Protein AF-A0A9X3MWK1-F1 (afdb_monomer)

Sequence (337 aa):
MIDELLAPLAPQEPGDAEIRALLARADRRTKRRRIKIAGATAFAAVAVTATLAALPSDPKAPRTAHSILTTSAALAADQPSPGAWTGYRYVREVELRDGDGYTVERSEESWVSSDWMGRRVSPEAKVVSGTIPPEHKAPPLPAAIRKEIDRNPAQLSPEALAALRNAASVAKPDPKTVLAGRTLEAPGGMPNLYGDGALYKVPLDQLPTDPEQLGTLLLQAHKDGRWTPGGSWDPLSSGVKYDVLRDLLVLLTDANATSQQRAAMITVLTEYEGSTPLESVKDHRGREGRGVDIPTGRATVRVIFSPDTSELLEWSEPGEVHTYLQFGHVASIGERP

Organism: NCBI:txid490573

Solvent-accessible surface area (backbone atoms only — not comparable to full-atom values): 19270 Å² total; per-residue (Å²): 135,63,76,78,79,63,63,78,81,70,85,72,79,77,51,75,67,56,49,54,53,50,53,65,52,50,64,63,50,54,68,66,48,60,74,61,55,76,72,63,69,74,66,65,67,64,62,56,62,56,56,70,69,65,55,92,67,62,90,79,60,81,85,42,40,60,60,52,50,54,48,46,26,51,51,34,41,69,40,82,49,75,69,90,76,79,45,22,35,33,37,32,37,35,37,40,37,55,55,87,63,22,29,37,39,31,40,38,37,38,26,22,23,80,84,29,46,45,42,45,38,42,50,47,39,39,79,77,41,74,52,75,61,82,62,85,64,72,74,72,68,56,67,68,60,48,53,48,49,71,71,42,65,87,75,51,53,74,65,58,52,47,55,53,50,53,66,61,67,66,74,76,70,58,93,83,53,58,48,80,49,73,54,80,50,52,68,85,75,48,82,55,77,37,34,66,22,55,42,66,79,51,64,71,94,67,56,48,54,48,34,69,59,31,52,50,48,53,54,48,30,52,72,68,52,54,30,39,90,82,62,80,92,47,89,82,42,54,59,51,56,40,52,53,50,53,50,50,53,50,46,64,66,48,48,83,62,47,26,40,35,48,15,14,53,52,45,40,57,64,66,35,76,78,34,44,58,36,71,74,43,62,48,100,84,65,49,72,22,36,30,32,39,33,55,29,81,84,48,55,36,37,40,29,22,31,81,87,73,60,43,63,39,28,40,33,40,93,53,37,38,41,38,45,78,45,74,40,68,29,76,48,86,91,58,77,114

Nearest PDB structures (foldseek):
  8enh-assembly3_K  TM=3.256E-01  e=1.467E+00  Homo sapiens
  7ndu-assembly1_AAA  TM=3.299E-01  e=4.739E+00  Homo sapiens
  8qfy-assembly1_AAA  TM=2.143E-01  e=2.500E+00  Homo sapiens
  7xqu-assembly2_D  TM=2.900E-01  e=5.561E+00  Felis catus
  5vgd-assembly1_A  TM=1.582E-01  e=1.632E+00  Homo sapie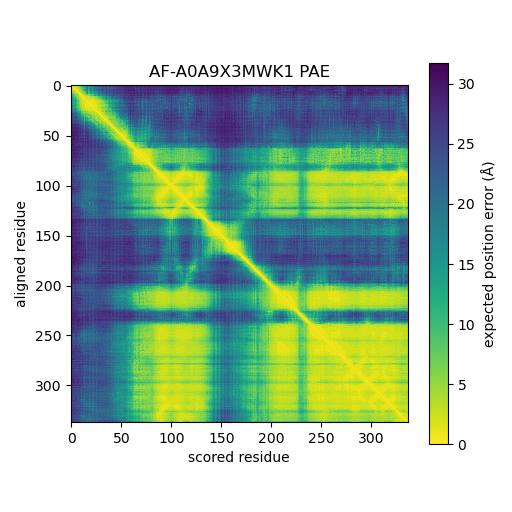ns

Mean predicted aligned error: 14.26 Å

Structure (mmCIF, N/CA/C/O backbone):
data_AF-A0A9X3MWK1-F1
#
_entry.id   AF-A0A9X3MWK1-F1
#
loop_
_atom_site.group_PDB
_atom_site.id
_atom_site.type_symbol
_atom_site.label_atom_id
_atom_site.label_alt_id
_atom_site.label_comp_id
_atom_site.label_asym_id
_atom_site.label_entity_id
_atom_site.label_seq_id
_atom_site.pdbx_PDB_ins_code
_atom_site.Cartn_x
_atom_site.Cartn_y
_atom_site.Cartn_z
_atom_site.occupancy
_atom_site.B_iso_or_equiv
_atom_site.auth_seq_id
_atom_site.auth_comp_id
_atom_site.auth_asym_id
_atom_site.auth_atom_id
_atom_site.pdbx_PDB_model_num
ATOM 1 N N . MET A 1 1 ? 17.149 -43.436 -25.085 1.00 47.47 1 MET A N 1
ATOM 2 C CA . MET A 1 1 ? 16.292 -42.671 -26.024 1.00 47.47 1 MET A CA 1
ATOM 3 C C . MET A 1 1 ? 15.009 -42.129 -25.368 1.00 47.47 1 MET A C 1
ATOM 5 O O . MET A 1 1 ? 14.138 -41.656 -26.080 1.00 47.47 1 MET A O 1
ATOM 9 N N . ILE A 1 2 ? 14.891 -42.178 -24.029 1.00 40.44 2 ILE A N 1
ATOM 10 C CA . ILE A 1 2 ? 13.835 -41.504 -23.242 1.00 40.44 2 ILE A CA 1
ATOM 11 C C . ILE A 1 2 ? 14.417 -40.279 -22.508 1.00 40.44 2 ILE A C 1
ATOM 13 O O . ILE A 1 2 ? 13.719 -39.287 -22.334 1.00 40.44 2 ILE A O 1
ATOM 17 N N . ASP A 1 3 ? 15.720 -40.285 -22.205 1.00 37.19 3 ASP A N 1
ATOM 18 C CA . ASP A 1 3 ? 16.413 -39.179 -21.521 1.00 37.19 3 ASP A CA 1
ATOM 19 C C . ASP A 1 3 ? 16.547 -37.887 -22.353 1.00 37.19 3 ASP A C 1
ATOM 21 O O . ASP A 1 3 ? 16.834 -36.830 -21.806 1.00 37.19 3 ASP A O 1
ATOM 25 N N . GLU A 1 4 ? 16.284 -37.937 -23.663 1.00 45.72 4 GLU A N 1
ATOM 26 C CA . GLU A 1 4 ? 16.299 -36.764 -24.557 1.00 45.72 4 GLU A CA 1
ATOM 27 C C . GLU A 1 4 ? 14.933 -36.046 -24.620 1.00 45.72 4 GLU A C 1
ATOM 29 O O . GLU A 1 4 ? 14.846 -34.902 -25.054 1.00 45.72 4 GLU A O 1
ATOM 34 N N . LEU A 1 5 ? 13.862 -36.689 -24.130 1.00 39.91 5 LEU A N 1
ATOM 35 C CA . LEU A 1 5 ? 12.504 -36.123 -24.049 1.00 39.91 5 LEU A CA 1
ATOM 36 C C . LEU A 1 5 ? 12.203 -35.469 -22.689 1.00 39.91 5 LEU A C 1
ATOM 38 O O . LEU A 1 5 ? 11.113 -34.936 -22.494 1.00 39.91 5 LEU A O 1
ATOM 42 N N . LEU A 1 6 ? 13.163 -35.506 -21.761 1.00 39.66 6 LEU A N 1
ATOM 43 C CA . LEU A 1 6 ? 13.077 -34.916 -20.421 1.00 39.66 6 LEU A CA 1
ATOM 44 C C . LEU A 1 6 ? 14.104 -33.793 -20.215 1.00 39.66 6 LEU A C 1
ATOM 46 O O . LEU A 1 6 ? 14.446 -33.464 -19.079 1.00 39.66 6 LEU A O 1
ATOM 50 N N . ALA A 1 7 ? 14.596 -33.187 -21.301 1.00 42.47 7 ALA A N 1
ATOM 51 C CA . ALA A 1 7 ? 15.320 -31.929 -21.185 1.00 42.47 7 ALA A CA 1
ATOM 52 C C . ALA A 1 7 ? 14.386 -30.899 -20.518 1.00 42.47 7 ALA A C 1
ATOM 54 O O . ALA A 1 7 ? 13.242 -30.751 -20.963 1.00 42.47 7 ALA A O 1
ATOM 55 N N . PRO A 1 8 ? 14.818 -30.216 -19.442 1.00 41.56 8 PRO A N 1
ATOM 56 C CA . PRO A 1 8 ? 13.968 -29.258 -18.759 1.00 41.56 8 PRO A CA 1
ATOM 57 C C . PRO A 1 8 ? 13.547 -28.185 -19.761 1.00 41.56 8 PRO A C 1
ATOM 59 O O . PRO A 1 8 ? 14.394 -27.539 -20.381 1.00 41.56 8 PRO A O 1
ATOM 62 N N . LEU A 1 9 ? 12.232 -28.016 -19.928 1.00 42.34 9 LEU A N 1
ATOM 63 C CA . LEU A 1 9 ? 11.649 -26.849 -20.576 1.00 42.34 9 LEU A CA 1
ATOM 64 C C . LEU A 1 9 ? 12.074 -25.639 -19.744 1.00 42.34 9 LEU A C 1
ATOM 66 O O . LEU A 1 9 ? 11.406 -25.274 -18.779 1.00 42.34 9 LEU A O 1
ATOM 70 N N . ALA A 1 10 ? 13.227 -25.059 -20.069 1.00 41.69 10 ALA A N 1
ATOM 71 C CA . ALA A 1 10 ? 13.592 -23.761 -19.545 1.00 41.69 10 ALA A CA 1
ATOM 72 C C . ALA A 1 10 ? 12.464 -22.806 -19.964 1.00 41.69 10 ALA A C 1
ATOM 74 O O . ALA A 1 10 ? 12.145 -22.764 -21.159 1.00 41.69 10 ALA A O 1
ATOM 75 N N . PRO A 1 11 ? 11.805 -22.110 -19.023 1.00 43.38 11 PRO A N 1
ATOM 76 C CA . PRO A 1 11 ? 10.765 -21.159 -19.371 1.00 43.38 11 PRO A CA 1
ATOM 77 C C . PRO A 1 11 ? 11.382 -20.115 -20.302 1.00 43.38 11 PRO A C 1
ATOM 79 O O . PRO A 1 11 ? 12.234 -19.326 -19.900 1.00 43.38 11 PRO A O 1
ATOM 82 N N . GLN A 1 12 ? 11.005 -20.168 -21.578 1.00 55.28 12 GLN A N 1
ATOM 83 C CA . GLN A 1 12 ? 11.383 -19.151 -22.544 1.00 55.28 12 GLN A CA 1
ATOM 84 C C . GLN A 1 12 ? 10.529 -17.925 -22.247 1.00 55.28 12 GLN A C 1
ATOM 86 O O . GLN A 1 12 ? 9.300 -17.991 -22.319 1.00 55.28 12 GLN A O 1
ATOM 91 N N . GLU A 1 13 ? 11.175 -16.819 -21.883 1.00 43.22 13 GLU A N 1
ATOM 92 C CA . GLU A 1 13 ? 10.475 -15.549 -21.749 1.00 43.22 13 GLU A CA 1
ATOM 93 C C . GLU A 1 13 ? 9.856 -15.172 -23.105 1.00 43.22 13 GLU A C 1
ATOM 95 O O . GLU A 1 13 ? 10.557 -15.172 -24.124 1.00 43.22 13 GLU A O 1
ATOM 100 N N . PRO A 1 14 ? 8.543 -14.884 -23.155 1.00 68.56 14 PRO A N 1
ATOM 101 C CA . PRO A 1 14 ? 7.875 -14.539 -24.399 1.00 68.56 14 PRO A CA 1
ATOM 102 C C . PRO A 1 14 ? 8.452 -13.239 -24.960 1.00 68.56 14 PRO A C 1
ATOM 104 O O . PRO A 1 14 ? 8.580 -12.239 -24.252 1.00 68.56 14 PRO A O 1
ATOM 107 N N . GLY A 1 15 ? 8.767 -13.234 -26.253 1.00 73.38 15 GLY A N 1
ATOM 108 C CA . GLY A 1 15 ? 9.334 -12.058 -26.911 1.00 73.38 15 GLY A CA 1
ATOM 109 C C . GLY A 1 15 ? 8.328 -10.906 -27.041 1.00 73.38 15 GLY A C 1
ATOM 110 O O . GLY A 1 15 ? 7.111 -11.105 -27.079 1.00 73.38 15 GLY A O 1
ATOM 111 N N . ASP A 1 16 ? 8.822 -9.678 -27.218 1.00 52.72 16 ASP A N 1
ATOM 112 C CA . ASP A 1 16 ? 8.006 -8.453 -27.330 1.00 52.72 16 ASP A CA 1
ATOM 113 C C . ASP A 1 16 ? 6.898 -8.504 -28.399 1.00 52.72 16 ASP A C 1
ATOM 115 O O . ASP A 1 16 ? 5.888 -7.795 -28.317 1.00 52.72 16 ASP A O 1
ATOM 119 N N . ALA A 1 17 ? 7.078 -9.315 -29.443 1.00 56.88 17 ALA A N 1
ATOM 120 C CA . ALA A 1 17 ? 6.071 -9.531 -30.478 1.00 56.88 17 ALA A CA 1
ATOM 121 C C . ALA A 1 17 ? 4.895 -10.389 -29.978 1.00 56.88 17 ALA A C 1
ATOM 123 O O . ALA A 1 17 ? 3.738 -10.051 -30.241 1.00 56.88 17 ALA A O 1
ATOM 124 N N . GLU A 1 18 ? 5.172 -11.448 -29.214 1.00 55.50 18 GLU A N 1
ATOM 125 C CA . GLU A 1 18 ? 4.146 -12.283 -28.581 1.00 55.50 18 GLU A CA 1
ATOM 126 C C . GLU A 1 18 ? 3.405 -11.508 -27.497 1.00 55.50 18 GLU A C 1
ATOM 128 O O . GLU A 1 18 ? 2.176 -11.551 -27.440 1.00 55.50 18 GLU A O 1
ATOM 133 N N . ILE A 1 19 ? 4.128 -10.701 -26.717 1.00 56.94 19 ILE A N 1
ATOM 134 C CA . ILE A 1 19 ? 3.536 -9.819 -25.707 1.00 56.94 19 ILE A CA 1
ATOM 135 C C . ILE A 1 19 ? 2.562 -8.829 -26.364 1.00 56.94 19 ILE A C 1
ATOM 137 O O . ILE A 1 19 ? 1.414 -8.700 -25.932 1.00 56.94 19 ILE A O 1
ATOM 141 N N . ARG A 1 20 ? 2.963 -8.163 -27.458 1.00 56.12 20 ARG A N 1
ATOM 142 C CA . ARG A 1 20 ? 2.067 -7.253 -28.198 1.00 56.12 20 ARG A CA 1
ATOM 143 C C . ARG A 1 20 ? 0.838 -7.969 -28.759 1.00 56.12 20 ARG A C 1
ATOM 145 O O . ARG A 1 20 ? -0.264 -7.417 -28.706 1.00 56.12 20 ARG A O 1
ATOM 152 N N . ALA A 1 21 ? 1.000 -9.192 -29.258 1.00 63.25 21 ALA A N 1
ATOM 153 C CA . ALA A 1 21 ? -0.106 -9.995 -29.769 1.00 63.25 21 ALA A CA 1
ATOM 154 C C . ALA A 1 21 ? -1.087 -10.422 -28.658 1.00 63.25 21 ALA A C 1
ATOM 156 O O . ALA A 1 21 ? -2.305 -10.381 -28.865 1.00 63.25 21 ALA A O 1
ATOM 157 N N . LEU A 1 22 ? -0.583 -10.779 -27.472 1.00 57.53 22 LEU A N 1
ATOM 158 C CA . LEU A 1 22 ? -1.394 -11.143 -26.307 1.00 57.53 22 LEU A CA 1
ATOM 159 C C . LEU A 1 22 ? -2.211 -9.955 -25.788 1.00 57.53 22 LEU A C 1
ATOM 161 O O . LEU A 1 22 ? -3.424 -10.086 -25.599 1.00 57.53 22 LEU A O 1
ATOM 165 N N . LEU A 1 23 ? -1.597 -8.775 -25.664 1.00 55.00 23 LEU A N 1
ATOM 166 C CA . LEU A 1 23 ? -2.284 -7.553 -25.227 1.00 55.00 23 LEU A CA 1
ATOM 167 C C . LEU A 1 23 ? -3.400 -7.136 -26.201 1.00 55.00 23 LEU A C 1
ATOM 169 O O . LEU A 1 23 ? -4.528 -6.870 -25.783 1.00 55.00 23 LEU A O 1
ATOM 173 N N . ALA A 1 24 ? -3.141 -7.184 -27.513 1.00 59.41 24 ALA A N 1
ATOM 174 C CA . ALA A 1 24 ? -4.154 -6.887 -28.531 1.00 59.41 24 ALA A CA 1
ATOM 175 C C . ALA A 1 24 ? -5.343 -7.873 -28.501 1.00 59.41 24 ALA A C 1
ATOM 177 O O . ALA A 1 24 ? -6.470 -7.531 -28.879 1.00 59.41 24 ALA A O 1
ATOM 178 N N . ARG A 1 25 ? -5.110 -9.113 -28.050 1.00 53.78 25 ARG A N 1
ATOM 179 C CA . ARG A 1 25 ? -6.146 -10.145 -27.902 1.00 53.78 25 ARG A CA 1
ATOM 180 C C . ARG A 1 25 ? -6.954 -9.967 -26.614 1.00 53.78 25 ARG A C 1
ATOM 182 O O . ARG A 1 25 ? -8.169 -10.196 -26.640 1.00 53.78 25 ARG A O 1
ATOM 189 N N . ALA A 1 26 ? -6.319 -9.525 -25.530 1.00 42.22 26 ALA A N 1
ATOM 190 C CA . ALA A 1 26 ? -6.965 -9.226 -24.253 1.00 42.22 26 ALA A CA 1
ATOM 191 C C . ALA A 1 26 ? -7.988 -8.077 -24.376 1.00 42.22 26 ALA A C 1
ATOM 193 O O . ALA A 1 26 ? -9.127 -8.220 -23.920 1.00 42.22 26 ALA A O 1
ATOM 194 N N . ASP A 1 27 ? -7.653 -7.013 -25.116 1.00 46.50 27 ASP A N 1
ATOM 195 C CA . ASP A 1 27 ? -8.542 -5.862 -25.367 1.00 46.50 27 ASP A CA 1
ATOM 196 C C . ASP A 1 27 ? -9.854 -6.232 -26.085 1.00 46.50 27 ASP A C 1
ATOM 198 O O . ASP A 1 27 ? -10.902 -5.608 -25.891 1.00 46.50 27 ASP A O 1
ATOM 202 N N . ARG A 1 28 ? -9.846 -7.289 -26.907 1.00 47.53 28 ARG A N 1
ATOM 203 C CA . ARG A 1 28 ? -11.058 -7.768 -27.595 1.00 47.53 28 ARG A CA 1
ATOM 204 C C . ARG A 1 28 ? -11.978 -8.579 -26.676 1.00 47.53 28 ARG A C 1
ATOM 206 O O . ARG A 1 28 ? -13.192 -8.594 -26.895 1.00 47.53 28 ARG A O 1
ATOM 213 N N . ARG A 1 29 ? -11.437 -9.254 -25.652 1.00 50.16 29 ARG A N 1
ATOM 214 C CA . ARG A 1 29 ? -12.214 -10.074 -24.697 1.00 50.16 29 ARG A CA 1
ATOM 215 C C . ARG A 1 29 ? -12.890 -9.231 -23.613 1.00 50.16 29 ARG A C 1
ATOM 217 O O . ARG A 1 29 ? -14.037 -9.520 -23.262 1.00 50.16 29 ARG A O 1
ATOM 224 N N . THR A 1 30 ? -12.248 -8.164 -23.140 1.00 45.44 30 THR A N 1
ATOM 225 C CA . THR A 1 30 ? -12.781 -7.267 -22.093 1.00 45.44 30 THR A CA 1
ATOM 226 C C . THR A 1 30 ? -14.101 -6.599 -22.490 1.00 45.44 30 THR A C 1
ATOM 228 O O . THR A 1 30 ? -15.017 -6.531 -21.667 1.00 45.44 30 THR A O 1
ATOM 231 N N . LYS A 1 31 ? -14.285 -6.214 -23.763 1.00 47.97 31 LYS A N 1
ATOM 232 C CA . LYS A 1 31 ? -15.572 -5.670 -24.254 1.00 47.97 31 LYS A CA 1
ATOM 233 C C . LYS A 1 31 ? -16.749 -6.639 -24.096 1.00 47.97 31 LYS A C 1
ATOM 235 O O . LYS A 1 31 ? -17.849 -6.205 -23.771 1.00 47.97 31 LYS A O 1
ATOM 240 N N . ARG A 1 32 ? -16.539 -7.946 -24.293 1.00 52.16 32 ARG A N 1
ATOM 241 C CA . ARG A 1 32 ? -17.617 -8.950 -24.199 1.00 52.16 32 ARG A CA 1
ATOM 242 C C . ARG A 1 32 ? -17.973 -9.311 -22.754 1.00 52.16 32 ARG A C 1
ATOM 244 O O . ARG A 1 32 ? -19.114 -9.679 -22.492 1.00 52.16 32 ARG A O 1
ATOM 251 N N . ARG A 1 33 ? -17.022 -9.206 -21.816 1.00 47.72 33 ARG A N 1
ATOM 252 C CA . ARG A 1 33 ? -17.215 -9.595 -20.405 1.00 47.72 33 ARG A CA 1
ATOM 253 C C . ARG A 1 33 ? -17.924 -8.514 -19.581 1.00 47.72 33 ARG A C 1
ATOM 255 O O . ARG A 1 33 ? -18.739 -8.858 -18.730 1.00 47.72 33 ARG A O 1
ATOM 262 N N . ARG A 1 34 ? -17.715 -7.226 -19.901 1.00 47.22 34 ARG A N 1
ATOM 263 C CA . ARG A 1 34 ? -18.401 -6.091 -19.243 1.00 47.22 34 ARG A CA 1
ATOM 264 C C . ARG A 1 34 ? -19.932 -6.180 -19.300 1.00 47.22 34 ARG A C 1
ATOM 266 O O . ARG A 1 34 ? -20.589 -5.754 -18.362 1.00 47.22 34 ARG A O 1
ATOM 273 N N . ILE A 1 35 ? -20.493 -6.804 -20.338 1.00 49.69 35 ILE A N 1
ATOM 274 C CA . ILE A 1 35 ? -21.947 -7.008 -20.470 1.00 49.69 35 ILE A CA 1
ATOM 275 C C . ILE A 1 35 ? -22.480 -8.047 -19.461 1.00 49.69 35 ILE A C 1
ATOM 277 O O . ILE A 1 35 ? -23.641 -7.980 -19.077 1.00 49.69 35 ILE A O 1
ATOM 281 N N . LYS A 1 36 ? -21.651 -8.992 -18.991 1.00 41.28 36 LYS A N 1
ATOM 282 C CA . LYS A 1 36 ? -22.091 -10.079 -18.095 1.00 41.28 36 LYS A CA 1
ATOM 283 C C . LYS A 1 36 ? -21.927 -9.769 -16.602 1.00 41.28 36 LYS A C 1
ATOM 285 O O . LYS A 1 36 ? -22.694 -10.288 -15.802 1.00 41.28 36 LYS A O 1
ATOM 290 N N . ILE A 1 37 ? -20.957 -8.934 -16.222 1.00 41.28 37 ILE A N 1
ATOM 291 C CA . ILE A 1 37 ? -20.636 -8.653 -14.807 1.00 41.28 37 ILE A CA 1
ATOM 292 C C . ILE A 1 37 ? -21.680 -7.739 -14.142 1.00 41.28 37 ILE A C 1
ATOM 294 O O . ILE A 1 37 ? -21.928 -7.876 -12.948 1.00 41.28 37 ILE A O 1
ATOM 298 N N . ALA A 1 38 ? -22.373 -6.890 -14.909 1.00 40.75 38 ALA A N 1
ATOM 299 C CA . ALA A 1 38 ? -23.406 -5.995 -14.378 1.00 40.75 38 ALA A CA 1
ATOM 300 C C . ALA A 1 38 ? -24.577 -6.719 -13.671 1.00 40.75 38 ALA A C 1
ATOM 302 O O . ALA A 1 38 ? -25.296 -6.091 -12.904 1.00 40.75 38 ALA A O 1
ATOM 303 N N . GLY A 1 39 ? -24.768 -8.026 -13.896 1.00 39.66 39 GLY A N 1
ATOM 304 C CA . GLY A 1 39 ? -25.821 -8.810 -13.240 1.00 39.66 39 GLY A CA 1
ATOM 305 C C . GLY A 1 39 ? -25.454 -9.410 -11.874 1.00 39.66 39 GLY A C 1
ATOM 306 O O . GLY A 1 39 ? -26.356 -9.788 -11.135 1.00 39.66 39 GLY A O 1
ATOM 307 N N . ALA A 1 40 ? -24.168 -9.521 -11.519 1.00 40.69 40 ALA A N 1
ATOM 308 C CA . ALA A 1 40 ? -23.731 -10.296 -10.346 1.00 40.69 40 ALA A CA 1
ATOM 309 C C . ALA A 1 40 ? -23.534 -9.459 -9.065 1.00 40.69 40 ALA A C 1
ATOM 311 O O . ALA A 1 40 ? -23.606 -9.992 -7.961 1.00 40.69 40 ALA A O 1
ATOM 312 N N . THR A 1 41 ? -23.329 -8.147 -9.183 1.00 40.03 41 THR A N 1
ATOM 313 C CA . THR A 1 41 ? -23.035 -7.247 -8.052 1.00 40.03 41 THR A CA 1
ATOM 314 C C . THR A 1 41 ? -24.226 -6.972 -7.127 1.00 40.03 41 THR A C 1
ATOM 316 O O . THR A 1 41 ? -24.025 -6.507 -6.011 1.00 40.03 41 THR A O 1
ATOM 319 N N . ALA A 1 42 ? -25.458 -7.295 -7.529 1.00 40.81 42 ALA A N 1
ATOM 320 C CA . ALA A 1 42 ? -26.651 -6.993 -6.733 1.00 40.81 42 ALA A CA 1
ATOM 321 C C . ALA A 1 42 ? -26.844 -7.895 -5.492 1.00 40.81 42 ALA A C 1
ATOM 323 O O . ALA A 1 42 ? -27.548 -7.500 -4.568 1.00 40.81 42 ALA A O 1
ATOM 324 N N . PHE A 1 43 ? -26.226 -9.082 -5.429 1.00 42.38 43 PHE A N 1
ATOM 325 C CA . PHE A 1 43 ? -26.485 -10.052 -4.350 1.00 42.38 43 PHE A CA 1
ATOM 326 C C . PHE A 1 43 ? -25.549 -9.944 -3.133 1.00 42.38 43 PHE A C 1
ATOM 328 O O . PHE A 1 43 ? -25.940 -10.343 -2.039 1.00 42.38 43 PHE A O 1
ATOM 335 N N . ALA A 1 44 ? -24.347 -9.379 -3.276 1.00 42.38 44 ALA A N 1
ATOM 336 C CA . ALA A 1 44 ? -23.374 -9.319 -2.177 1.00 42.38 44 ALA A CA 1
ATOM 337 C C . ALA A 1 44 ? -23.738 -8.287 -1.088 1.00 42.38 44 ALA A C 1
ATOM 339 O O . ALA A 1 44 ? -23.447 -8.499 0.086 1.00 42.38 44 ALA A O 1
ATOM 340 N N . ALA A 1 45 ? -24.435 -7.204 -1.449 1.00 41.25 45 ALA A N 1
ATOM 341 C CA . ALA A 1 45 ? -24.744 -6.110 -0.524 1.00 41.25 45 ALA A CA 1
ATOM 342 C C . ALA A 1 45 ? -25.736 -6.489 0.601 1.00 41.25 45 ALA A C 1
ATOM 344 O O . ALA A 1 45 ? -25.714 -5.875 1.663 1.00 41.25 45 ALA A O 1
ATOM 345 N N . VAL A 1 46 ? -26.585 -7.508 0.405 1.00 46.19 46 VAL A N 1
ATOM 346 C CA . VAL A 1 46 ? -27.649 -7.879 1.364 1.00 46.19 46 VAL A CA 1
ATOM 347 C C . VAL A 1 46 ? -27.121 -8.705 2.546 1.00 46.19 46 VAL A C 1
ATOM 349 O O . VAL A 1 46 ? -27.663 -8.624 3.646 1.00 46.19 46 VAL A O 1
ATOM 352 N N . ALA A 1 47 ? -26.047 -9.476 2.361 1.00 42.88 47 ALA A N 1
ATOM 353 C CA . ALA A 1 47 ? -25.516 -10.347 3.414 1.00 42.88 47 ALA A CA 1
ATOM 354 C C . ALA A 1 47 ? -24.789 -9.571 4.533 1.00 42.88 47 ALA A C 1
ATOM 356 O O . ALA A 1 47 ? -24.815 -9.990 5.687 1.00 42.88 47 ALA A O 1
ATOM 357 N N . VAL A 1 48 ? -24.188 -8.420 4.213 1.00 48.72 48 VAL A N 1
ATOM 358 C CA . VAL A 1 48 ? -23.340 -7.649 5.143 1.00 48.72 48 VAL A CA 1
ATOM 359 C C . VAL A 1 48 ? -24.159 -6.777 6.102 1.00 48.72 48 VAL A C 1
ATOM 361 O O . VAL A 1 48 ? -23.783 -6.581 7.257 1.00 48.72 48 VAL A O 1
ATOM 364 N N . THR A 1 49 ? -25.332 -6.292 5.678 1.00 50.59 49 THR A N 1
ATOM 365 C CA . THR A 1 49 ? -26.206 -5.504 6.566 1.00 50.59 49 THR A CA 1
ATOM 366 C C . THR A 1 49 ? -26.751 -6.351 7.721 1.00 50.59 49 THR A C 1
ATOM 368 O O . THR A 1 49 ? -26.975 -5.835 8.814 1.00 50.59 49 THR A O 1
ATOM 371 N N . ALA A 1 50 ? -26.927 -7.659 7.503 1.00 51.91 50 ALA A N 1
ATOM 372 C CA . ALA A 1 50 ? -27.430 -8.585 8.513 1.00 51.91 50 ALA A CA 1
ATOM 373 C C . ALA A 1 50 ? -26.375 -8.947 9.576 1.00 51.91 50 ALA A C 1
ATOM 375 O O . ALA A 1 50 ? -26.716 -9.059 10.752 1.00 51.91 50 ALA A O 1
ATOM 376 N N . THR A 1 51 ? -25.098 -9.081 9.203 1.00 52.91 51 THR A N 1
ATOM 377 C CA . THR A 1 51 ? -24.014 -9.390 10.155 1.00 52.91 51 THR A CA 1
ATOM 378 C C . THR A 1 51 ? -23.652 -8.200 11.039 1.00 52.91 51 THR A C 1
ATOM 380 O O . THR A 1 51 ? -23.439 -8.384 12.236 1.00 52.91 51 THR A O 1
ATOM 383 N N . LEU A 1 52 ? -23.681 -6.969 10.515 1.00 53.06 52 LEU A N 1
ATOM 384 C CA . LEU A 1 52 ? -23.469 -5.764 11.331 1.00 53.06 52 LEU A CA 1
ATOM 385 C C . LEU A 1 52 ? -24.594 -5.520 12.353 1.00 53.06 52 LEU A C 1
ATOM 387 O O . LEU A 1 52 ? -24.343 -4.926 13.399 1.00 53.06 52 LEU A O 1
ATOM 391 N N . ALA A 1 53 ? -25.813 -5.999 12.085 1.00 56.25 53 ALA A N 1
ATOM 392 C CA . ALA A 1 53 ? -26.936 -5.920 13.021 1.00 56.25 53 ALA A CA 1
ATOM 393 C C . ALA A 1 53 ? -26.894 -6.991 14.132 1.00 56.25 53 ALA A C 1
ATOM 395 O O . ALA A 1 53 ? -27.604 -6.857 15.126 1.00 56.25 53 ALA A O 1
ATOM 396 N N . ALA A 1 54 ? -26.087 -8.046 13.967 1.00 54.53 54 ALA A N 1
ATOM 397 C CA . ALA A 1 54 ? -26.040 -9.199 14.870 1.00 54.53 54 ALA A CA 1
ATOM 398 C C . ALA A 1 54 ? -24.882 -9.162 15.882 1.00 54.53 54 ALA A C 1
ATOM 400 O O . ALA A 1 54 ? -24.838 -9.997 16.787 1.00 54.53 54 ALA A O 1
ATOM 401 N N . LEU A 1 55 ? -23.949 -8.212 15.762 1.00 52.34 55 LEU A N 1
ATOM 402 C CA . LEU A 1 55 ? -22.909 -8.028 16.771 1.00 52.34 55 LEU A CA 1
ATOM 403 C C . LEU A 1 55 ? -23.548 -7.511 18.072 1.00 52.34 55 LEU A C 1
ATOM 405 O O . LEU A 1 55 ? -24.352 -6.577 18.014 1.00 52.34 55 LEU A O 1
ATOM 409 N N . PRO A 1 56 ? -23.205 -8.072 19.248 1.00 47.44 56 PRO A N 1
ATOM 410 C CA . PRO A 1 56 ? -23.669 -7.571 20.535 1.00 47.44 56 PRO A CA 1
ATOM 411 C C . PRO A 1 56 ? -23.018 -6.211 20.808 1.00 47.44 56 PRO A C 1
ATOM 413 O O . PRO A 1 56 ? -22.028 -6.098 21.522 1.00 47.44 56 PRO A O 1
ATOM 416 N N . SER A 1 57 ? -23.549 -5.154 20.199 1.00 54.34 57 SER A N 1
ATOM 417 C CA . SER A 1 57 ? -23.164 -3.790 20.514 1.00 54.34 57 SER A CA 1
ATOM 418 C C . SER A 1 57 ? -24.024 -3.329 21.678 1.00 54.34 57 SER A C 1
ATOM 420 O O . SER A 1 57 ? -25.225 -3.122 21.502 1.00 54.34 57 SER A O 1
ATOM 422 N N . ASP A 1 58 ? -23.424 -3.156 22.855 1.00 61.06 58 ASP A N 1
ATOM 423 C CA . ASP A 1 58 ? -24.013 -2.294 23.875 1.00 61.06 58 ASP A CA 1
ATOM 424 C C . ASP A 1 58 ? -24.227 -0.914 23.222 1.00 61.06 58 ASP A C 1
ATOM 426 O O . ASP A 1 58 ? -23.245 -0.261 22.852 1.00 61.06 58 ASP A O 1
ATOM 430 N N . PRO A 1 59 ? -25.477 -0.454 23.021 1.00 59.22 59 PRO A N 1
ATOM 431 C CA . PRO A 1 59 ? -25.753 0.821 22.363 1.00 59.22 59 PRO A CA 1
ATOM 432 C C . PRO A 1 59 ? -25.207 2.024 23.148 1.00 59.22 59 PRO A C 1
ATOM 434 O O . PRO A 1 59 ? -25.261 3.148 22.653 1.00 59.22 59 PRO A O 1
ATOM 437 N N . LYS A 1 60 ? -24.697 1.804 24.368 1.00 62.22 60 LYS A N 1
ATOM 438 C CA . LYS A 1 60 ? -24.092 2.825 25.223 1.00 62.22 60 LYS A CA 1
ATOM 439 C C . LYS A 1 60 ? -22.565 2.823 25.210 1.00 62.22 60 LYS A C 1
ATOM 441 O O . LYS A 1 60 ? -21.983 3.763 25.748 1.00 62.22 60 LYS A O 1
ATOM 446 N N . ALA A 1 61 ? -21.912 1.822 24.619 1.00 59.53 61 ALA A N 1
ATOM 447 C CA . ALA A 1 61 ? -20.461 1.835 24.505 1.00 59.53 61 ALA A CA 1
ATOM 448 C C . ALA A 1 61 ? -20.045 2.945 23.519 1.00 59.53 61 ALA A C 1
ATOM 450 O O . ALA A 1 61 ? -20.515 2.945 22.375 1.00 59.53 61 ALA A O 1
ATOM 451 N N . PRO A 1 62 ? -19.199 3.911 23.928 1.00 56.22 62 PRO A N 1
ATOM 452 C CA . PRO A 1 62 ? -18.711 4.932 23.015 1.00 56.22 62 PRO A CA 1
ATOM 453 C C . PRO A 1 62 ? -17.951 4.248 21.880 1.00 56.22 62 PRO A C 1
ATOM 455 O O . PRO A 1 62 ? -16.943 3.579 22.104 1.00 56.22 62 PRO A O 1
ATOM 458 N N . ARG A 1 63 ? -18.457 4.408 20.655 1.00 70.94 63 ARG A N 1
ATOM 459 C CA . ARG A 1 63 ? -17.742 4.007 19.447 1.00 70.94 63 ARG A CA 1
ATOM 460 C C . ARG A 1 63 ? -16.602 4.991 19.281 1.00 70.94 63 ARG A C 1
ATOM 462 O O . ARG A 1 63 ? -16.821 6.132 18.896 1.00 70.94 63 ARG A O 1
ATOM 469 N N . THR A 1 64 ? -15.414 4.576 19.689 1.00 78.19 64 THR A N 1
ATOM 470 C CA . THR A 1 64 ? -14.195 5.318 19.393 1.00 78.19 64 THR A CA 1
ATOM 471 C C . THR A 1 64 ? -13.654 4.832 18.057 1.00 78.19 64 THR A C 1
ATOM 473 O O . THR A 1 64 ? -13.747 3.643 17.736 1.00 78.19 64 THR A O 1
ATOM 476 N N . ALA A 1 65 ? -13.024 5.720 17.300 1.00 70.62 65 ALA A N 1
ATOM 477 C CA . ALA A 1 65 ? -12.384 5.371 16.039 1.00 70.62 65 ALA A CA 1
ATOM 478 C C . ALA A 1 65 ? -11.374 4.215 16.175 1.00 70.62 65 ALA A C 1
ATOM 480 O O . ALA A 1 65 ? -11.318 3.339 15.314 1.00 70.62 65 ALA A O 1
ATOM 481 N N . HIS A 1 66 ? -10.662 4.140 17.306 1.00 72.12 66 HIS A N 1
ATOM 482 C CA . HIS A 1 66 ? -9.799 3.005 17.631 1.00 72.12 66 HIS A CA 1
ATOM 483 C C . HIS A 1 66 ? -10.598 1.696 17.732 1.00 72.12 66 HIS A C 1
ATOM 485 O O . HIS A 1 66 ? -10.291 0.744 17.023 1.00 72.12 66 HIS A O 1
ATOM 491 N N . SER A 1 67 ? -11.694 1.668 18.505 1.00 71.75 67 SER A N 1
ATOM 492 C CA . SER A 1 67 ? -12.539 0.468 18.626 1.00 71.75 67 SER A CA 1
ATOM 493 C C . SER A 1 67 ? -13.106 -0.006 17.282 1.00 71.75 67 SER A C 1
ATOM 495 O O . SER A 1 67 ? -13.222 -1.210 17.050 1.00 71.75 67 SER A O 1
ATOM 497 N N . ILE A 1 68 ? -13.410 0.918 16.363 1.00 72.94 68 ILE A N 1
ATOM 498 C CA . ILE A 1 68 ? -13.891 0.597 15.014 1.00 72.94 68 ILE A CA 1
ATOM 499 C C . ILE A 1 68 ? -12.776 -0.032 14.175 1.00 72.94 68 ILE A C 1
ATOM 501 O O . ILE A 1 68 ? -13.030 -1.011 13.471 1.00 72.94 68 ILE A O 1
ATOM 505 N N . LEU A 1 69 ? -11.546 0.481 14.238 1.00 71.81 69 LEU A N 1
ATOM 506 C CA . LEU A 1 69 ? -10.414 -0.103 13.514 1.00 71.81 69 LEU A CA 1
ATOM 507 C C . LEU A 1 69 ? -10.007 -1.464 14.078 1.00 71.81 69 LEU A C 1
ATOM 509 O O . LEU A 1 69 ? -9.856 -2.399 13.297 1.00 71.81 69 LEU A O 1
ATOM 513 N N . THR A 1 70 ? -9.972 -1.631 15.401 1.00 74.44 70 THR A N 1
ATOM 514 C CA . THR A 1 70 ? -9.771 -2.946 16.030 1.00 74.44 70 THR A CA 1
ATOM 515 C C . THR A 1 70 ? -10.863 -3.927 15.603 1.00 74.44 70 THR A C 1
ATOM 517 O O . THR A 1 70 ? -10.578 -5.064 15.238 1.00 74.44 70 THR A O 1
ATOM 520 N N . THR A 1 71 ? -12.120 -3.472 15.549 1.00 74.25 71 THR A N 1
ATOM 521 C CA . THR A 1 71 ? -13.227 -4.279 15.016 1.00 74.25 71 THR A CA 1
ATOM 522 C C . THR A 1 71 ? -13.031 -4.586 13.529 1.00 74.25 71 THR A C 1
ATOM 524 O O . THR A 1 71 ? -13.370 -5.673 13.085 1.00 74.25 71 THR A O 1
ATOM 527 N N . SER A 1 72 ? -12.464 -3.666 12.743 1.00 69.88 72 SER A N 1
ATOM 528 C CA . SER A 1 72 ? -12.146 -3.893 11.324 1.00 69.88 72 SER A CA 1
ATOM 529 C C . SER A 1 72 ? -11.091 -4.975 11.156 1.00 69.88 72 SER A C 1
ATOM 531 O O . SER A 1 72 ? -11.256 -5.839 10.307 1.00 69.88 72 SER A O 1
ATOM 533 N N . ALA A 1 73 ? -10.034 -4.936 11.967 1.00 75.31 73 ALA A N 1
ATOM 534 C CA . ALA A 1 73 ? -8.995 -5.955 11.972 1.00 75.31 73 ALA A CA 1
ATOM 535 C C . ALA A 1 73 ? -9.567 -7.317 12.392 1.00 75.31 73 ALA A C 1
ATOM 537 O O . ALA A 1 73 ? -9.317 -8.316 11.724 1.00 75.31 73 ALA A O 1
ATOM 538 N N . ALA A 1 74 ? -10.414 -7.356 13.425 1.00 77.06 74 ALA A N 1
ATOM 539 C CA . ALA A 1 74 ? -11.110 -8.578 13.828 1.00 77.06 74 ALA A CA 1
ATOM 540 C C . ALA A 1 74 ? -12.019 -9.121 12.710 1.00 77.06 74 ALA A C 1
ATOM 542 O O . ALA A 1 74 ? -11.928 -10.291 12.354 1.00 77.06 74 ALA A O 1
ATOM 543 N N . LEU A 1 75 ? -12.824 -8.258 12.082 1.00 73.44 75 LEU A N 1
ATOM 544 C CA . LEU A 1 75 ? -13.660 -8.637 10.942 1.00 73.44 75 LEU A CA 1
ATOM 545 C C . LEU A 1 75 ? -12.823 -9.148 9.773 1.00 73.44 75 LEU A C 1
ATOM 547 O O . LEU A 1 75 ? -13.211 -10.134 9.159 1.00 73.44 75 LEU A O 1
ATOM 551 N N . ALA A 1 76 ? -11.689 -8.504 9.478 1.00 73.00 76 ALA A N 1
ATOM 552 C CA . ALA A 1 76 ? -10.753 -8.947 8.453 1.00 73.00 76 ALA A CA 1
ATOM 553 C C . ALA A 1 76 ? -10.269 -10.367 8.752 1.00 73.00 76 ALA A C 1
ATOM 555 O O . ALA A 1 76 ? -10.324 -11.207 7.863 1.00 73.00 76 ALA A O 1
ATOM 556 N N . ALA A 1 77 ? -9.872 -10.648 9.999 1.00 78.62 77 ALA A N 1
ATOM 557 C CA . ALA A 1 77 ? -9.434 -11.972 10.439 1.00 78.62 77 ALA A CA 1
ATOM 558 C C . ALA A 1 77 ? -10.531 -13.043 10.309 1.00 78.62 77 ALA A C 1
ATOM 560 O O . ALA A 1 77 ? -10.217 -14.185 9.972 1.00 78.62 77 ALA A O 1
ATOM 561 N N . ASP A 1 78 ? -11.795 -12.665 10.521 1.00 77.44 78 ASP A N 1
ATOM 562 C CA . ASP A 1 78 ? -12.961 -13.545 10.386 1.00 77.44 78 ASP A CA 1
ATOM 563 C C . ASP A 1 78 ? -13.411 -13.748 8.928 1.00 77.44 78 ASP A C 1
ATOM 565 O O . ASP A 1 78 ? -14.202 -14.655 8.642 1.00 77.44 78 ASP A O 1
ATOM 569 N N . GLN A 1 79 ? -12.927 -12.938 7.977 1.00 71.19 79 GLN A N 1
ATOM 570 C CA . GLN A 1 79 ? -13.232 -13.168 6.567 1.00 71.19 79 GLN A CA 1
ATOM 571 C C . GLN A 1 79 ? -12.583 -14.470 6.107 1.00 71.19 79 GLN A C 1
ATOM 573 O O . GLN A 1 79 ? -11.392 -14.679 6.370 1.00 71.19 79 GLN A O 1
ATOM 578 N N . PRO A 1 80 ? -13.312 -15.324 5.361 1.00 65.31 80 PRO A N 1
ATOM 579 C CA . PRO A 1 80 ? -12.714 -16.507 4.771 1.00 65.31 80 PRO A CA 1
ATOM 580 C C . PRO A 1 80 ? -11.514 -16.060 3.945 1.00 65.31 80 PRO A C 1
ATOM 582 O O . PRO A 1 80 ? -11.665 -15.302 2.984 1.00 65.31 80 PRO A O 1
ATOM 585 N N . SER A 1 81 ? -10.319 -16.495 4.350 1.00 58.41 81 SER A N 1
ATOM 586 C CA . SER A 1 81 ? -9.124 -16.187 3.580 1.00 58.41 81 SER A CA 1
ATOM 587 C C . SER A 1 81 ? -9.338 -16.685 2.161 1.00 58.41 81 SER A C 1
ATOM 589 O O . SER A 1 81 ? -9.807 -17.819 1.985 1.00 58.41 81 SER A O 1
ATOM 591 N N . PRO A 1 82 ? -9.011 -15.874 1.139 1.00 58.97 82 PRO A N 1
ATOM 592 C CA . PRO A 1 82 ? -8.824 -16.429 -0.185 1.00 58.97 82 PRO A CA 1
ATOM 593 C C . PRO A 1 82 ? -7.899 -17.634 -0.008 1.00 58.97 82 PRO A C 1
ATOM 595 O O . PRO A 1 82 ? -6.859 -17.513 0.642 1.00 58.97 82 PRO A O 1
ATOM 598 N N . GLY A 1 83 ? -8.308 -18.812 -0.490 1.00 62.56 83 GLY A N 1
ATOM 599 C CA . GLY A 1 83 ? -7.408 -19.962 -0.470 1.00 62.56 83 GLY A CA 1
ATOM 600 C C . GLY A 1 83 ? -6.081 -19.542 -1.095 1.00 62.56 83 GLY A C 1
ATOM 601 O O . GLY A 1 83 ? -6.103 -18.746 -2.039 1.00 62.56 83 GLY A O 1
ATOM 602 N N . ALA A 1 84 ? -4.957 -20.023 -0.551 1.00 67.00 84 ALA A N 1
ATOM 603 C CA . ALA A 1 84 ? -3.632 -19.713 -1.077 1.00 67.00 84 ALA A CA 1
ATOM 604 C C . ALA A 1 84 ? -3.660 -19.867 -2.603 1.00 67.00 84 ALA A C 1
ATOM 606 O O . ALA A 1 84 ? -3.896 -20.960 -3.124 1.00 67.00 84 ALA A O 1
ATOM 607 N N . TRP A 1 85 ? -3.565 -18.746 -3.316 1.00 71.81 85 TRP A N 1
ATOM 608 C CA . TRP A 1 85 ? -3.765 -18.758 -4.756 1.00 71.81 85 TRP A CA 1
ATOM 609 C C . TRP A 1 85 ? -2.488 -19.200 -5.463 1.00 71.81 85 TRP A C 1
ATOM 611 O O . TRP A 1 85 ? -1.374 -18.991 -4.986 1.00 71.81 85 TRP A O 1
ATOM 621 N N . THR A 1 86 ? -2.668 -19.798 -6.637 1.00 78.44 86 THR A N 1
ATOM 622 C CA . THR A 1 86 ? -1.600 -20.076 -7.601 1.00 78.44 86 THR A CA 1
ATOM 623 C C . THR A 1 86 ? -1.665 -19.038 -8.719 1.00 78.44 86 THR A C 1
ATOM 625 O O . THR A 1 86 ? -2.762 -18.754 -9.202 1.00 78.44 86 THR A O 1
ATOM 628 N N . GLY A 1 87 ? -0.526 -18.502 -9.162 1.00 86.81 87 GLY A N 1
ATOM 629 C CA . GLY A 1 87 ? -0.464 -17.491 -10.225 1.00 86.81 87 GLY A CA 1
ATOM 630 C C . GLY A 1 87 ? 0.099 -16.166 -9.722 1.00 86.81 87 GLY A C 1
ATOM 631 O O . GLY A 1 87 ? 1.161 -16.160 -9.107 1.00 86.81 87 GLY A O 1
ATOM 632 N N . TYR A 1 88 ? -0.601 -15.063 -9.999 1.00 86.69 88 TYR A N 1
ATOM 633 C CA . TYR A 1 88 ? -0.168 -13.705 -9.666 1.00 86.69 88 TYR A CA 1
ATOM 634 C C . TYR A 1 88 ? -1.296 -12.893 -9.024 1.00 86.69 88 TYR A C 1
ATOM 636 O O . TYR A 1 88 ? -2.439 -12.899 -9.493 1.00 86.69 88 TYR A O 1
ATOM 644 N N . ARG A 1 89 ? -0.952 -12.115 -8.001 1.00 88.50 89 ARG A N 1
ATOM 645 C CA . ARG A 1 89 ? -1.713 -10.965 -7.525 1.00 88.50 89 ARG A CA 1
ATOM 646 C C . ARG A 1 89 ? -1.611 -9.847 -8.551 1.00 88.50 89 ARG A C 1
ATOM 648 O O . ARG A 1 89 ? -0.518 -9.381 -8.843 1.00 88.50 89 ARG A O 1
ATOM 655 N N . TYR A 1 90 ? -2.746 -9.430 -9.097 1.00 91.62 90 TYR A N 1
ATOM 656 C CA . TYR A 1 90 ? -2.852 -8.242 -9.932 1.00 91.62 90 TYR A CA 1
ATOM 657 C C . TYR A 1 90 ? -3.234 -7.037 -9.079 1.00 91.62 90 TYR A C 1
ATOM 659 O O . TYR A 1 90 ? -4.263 -7.081 -8.393 1.00 91.62 90 TYR A O 1
ATOM 667 N N . VAL A 1 91 ? -2.469 -5.955 -9.193 1.00 92.25 91 VAL A N 1
ATOM 668 C CA . VAL A 1 91 ? -2.817 -4.651 -8.624 1.00 92.25 91 VAL A CA 1
ATOM 669 C C . VAL A 1 91 ? -2.792 -3.609 -9.728 1.00 92.25 91 VAL A C 1
ATOM 671 O O . VAL A 1 91 ? -1.891 -3.585 -10.563 1.00 92.25 91 VAL A O 1
ATOM 674 N N . ARG A 1 92 ? -3.793 -2.732 -9.737 1.00 94.50 92 ARG A N 1
ATOM 675 C CA . ARG A 1 92 ? -3.770 -1.514 -10.540 1.00 94.50 92 ARG A CA 1
ATOM 676 C C . ARG A 1 92 ? -3.856 -0.300 -9.645 1.00 94.50 92 ARG A C 1
ATOM 678 O O . ARG A 1 92 ? -4.826 -0.143 -8.905 1.00 94.50 92 ARG A O 1
ATOM 685 N N . GLU A 1 93 ? -2.906 0.591 -9.820 1.00 94.69 93 GLU A N 1
ATOM 686 C CA . GLU A 1 93 ? -2.723 1.795 -9.034 1.00 94.69 93 GLU A CA 1
ATOM 687 C C . GLU A 1 93 ? -2.745 3.035 -9.933 1.00 94.69 93 GLU A C 1
ATOM 689 O O . GLU A 1 93 ? -2.468 2.981 -11.140 1.00 94.69 93 GLU A O 1
ATOM 694 N N . VAL A 1 94 ? -3.142 4.156 -9.342 1.00 95.00 94 VAL A N 1
ATOM 695 C CA . VAL A 1 94 ? -2.951 5.492 -9.888 1.00 95.00 94 VAL A CA 1
ATOM 696 C C . VAL A 1 94 ? -2.269 6.347 -8.833 1.00 95.00 94 VAL A C 1
ATOM 698 O O . VAL A 1 94 ? -2.835 6.584 -7.773 1.00 95.00 94 VAL A O 1
ATOM 701 N N . GLU A 1 95 ? -1.082 6.821 -9.165 1.00 94.75 95 GLU A N 1
ATOM 702 C CA . GLU A 1 95 ? -0.303 7.783 -8.405 1.00 94.75 95 GLU A CA 1
ATOM 703 C C . GLU A 1 95 ? -0.602 9.192 -8.932 1.00 94.75 95 GLU A C 1
ATOM 705 O O . GLU A 1 95 ? -0.538 9.440 -10.139 1.00 94.75 95 GLU A O 1
ATOM 710 N N . LEU A 1 96 ? -0.922 10.122 -8.040 1.00 94.62 96 LEU A N 1
ATOM 711 C CA . LEU A 1 96 ? -0.927 11.556 -8.290 1.00 94.62 96 LEU A CA 1
ATOM 712 C C . LEU A 1 96 ? 0.228 12.167 -7.509 1.00 94.62 96 LEU A C 1
ATOM 714 O O . LEU A 1 96 ? 0.275 12.032 -6.290 1.00 94.62 96 LEU A O 1
ATOM 718 N N . ARG A 1 97 ? 1.129 12.864 -8.197 1.00 92.69 97 ARG A N 1
ATOM 719 C CA . ARG A 1 97 ? 2.228 13.588 -7.561 1.00 92.69 97 ARG A CA 1
ATOM 720 C C . ARG A 1 97 ? 2.198 15.054 -7.958 1.00 92.69 97 ARG A C 1
ATOM 722 O O . ARG A 1 97 ? 2.189 15.382 -9.149 1.00 92.69 97 ARG A O 1
ATOM 729 N N . ASP A 1 98 ? 2.210 15.921 -6.960 1.00 91.94 98 ASP A N 1
ATOM 730 C CA . ASP A 1 98 ? 2.352 17.356 -7.138 1.00 91.94 98 ASP A CA 1
ATOM 731 C C . ASP A 1 98 ? 3.833 17.708 -7.307 1.00 91.94 98 ASP A C 1
ATOM 733 O O . ASP A 1 98 ? 4.696 17.345 -6.508 1.00 91.94 98 ASP A O 1
ATOM 737 N N . GLY A 1 99 ? 4.127 18.414 -8.391 1.00 85.88 99 GLY A N 1
ATOM 738 C CA . GLY A 1 99 ? 5.387 19.097 -8.629 1.00 85.88 99 GLY A CA 1
ATOM 739 C C . GLY A 1 99 ? 5.245 20.603 -8.427 1.00 85.88 99 GLY A C 1
ATOM 740 O O . GLY A 1 99 ? 4.205 21.115 -8.012 1.00 85.88 99 GLY A O 1
ATOM 741 N N . ASP A 1 100 ? 6.301 21.342 -8.762 1.00 87.19 100 ASP A N 1
ATOM 742 C CA . ASP A 1 100 ? 6.297 22.804 -8.675 1.00 87.19 100 ASP A CA 1
ATOM 743 C C . ASP A 1 100 ? 5.362 23.424 -9.733 1.00 87.19 100 ASP A C 1
ATOM 745 O O . ASP A 1 100 ? 5.742 23.642 -10.886 1.00 87.19 100 ASP A O 1
ATOM 749 N N . GLY A 1 101 ? 4.101 23.644 -9.351 1.00 86.31 101 GLY A N 1
ATOM 750 C CA . GLY A 1 101 ? 3.071 24.259 -10.193 1.00 86.31 101 GLY A CA 1
ATOM 751 C C . GLY A 1 101 ? 2.364 23.317 -11.177 1.00 86.31 101 GLY A C 1
ATOM 752 O O . GLY A 1 101 ? 1.682 23.798 -12.086 1.00 86.31 101 GLY A O 1
ATOM 753 N N . TYR A 1 102 ? 2.505 21.997 -11.022 1.00 88.56 102 TYR A N 1
ATOM 754 C CA . TYR A 1 102 ? 1.815 20.989 -11.838 1.00 88.56 102 TYR A CA 1
ATOM 755 C C . TYR A 1 102 ? 1.510 19.717 -11.044 1.00 88.56 102 TYR A C 1
ATOM 757 O O . TYR A 1 102 ? 2.183 19.430 -10.065 1.00 88.56 102 TYR A O 1
ATOM 765 N N . THR A 1 103 ? 0.544 18.921 -11.504 1.00 88.94 103 THR A N 1
ATOM 766 C CA . THR A 1 103 ? 0.255 17.583 -10.959 1.00 88.94 103 THR A CA 1
ATOM 767 C C . THR A 1 103 ? 0.393 16.551 -12.069 1.00 88.94 103 THR A C 1
ATOM 769 O O . THR A 1 103 ? -0.171 16.723 -13.157 1.00 88.94 103 THR A O 1
ATOM 772 N N . VAL A 1 104 ? 1.113 15.465 -11.799 1.00 90.69 104 VAL A N 1
ATOM 773 C CA . VAL A 1 104 ? 1.251 14.316 -12.701 1.00 90.69 104 VAL A CA 1
ATOM 774 C C . VAL A 1 104 ? 0.419 13.160 -12.177 1.00 90.69 104 VAL A C 1
ATOM 776 O O . VAL A 1 104 ? 0.494 12.827 -11.004 1.00 90.69 104 VAL A O 1
ATOM 779 N N . GLU A 1 105 ? -0.344 12.530 -13.062 1.00 92.00 105 GLU A N 1
ATOM 780 C CA . GLU A 1 105 ? -0.965 11.233 -12.827 1.00 92.00 105 GLU A CA 1
ATOM 781 C C . GLU A 1 105 ? -0.158 10.153 -13.548 1.00 92.00 105 GLU A C 1
ATOM 783 O O . GLU A 1 105 ? 0.064 10.231 -14.761 1.00 92.00 105 GLU A O 1
ATOM 788 N N . ARG A 1 106 ? 0.243 9.124 -12.816 1.00 91.19 106 ARG A N 1
ATOM 789 C CA . ARG A 1 106 ? 0.853 7.902 -13.332 1.00 91.19 106 ARG A CA 1
ATOM 790 C C . ARG A 1 106 ? -0.066 6.745 -12.977 1.00 91.19 106 ARG A C 1
ATOM 792 O O . ARG A 1 106 ? -0.615 6.702 -11.887 1.00 91.19 106 ARG A O 1
ATOM 799 N N . SER A 1 107 ? -0.285 5.819 -13.902 1.00 90.69 107 SER A N 1
ATOM 800 C CA . SER A 1 107 ? -0.952 4.560 -13.563 1.00 90.69 107 SER A CA 1
ATOM 801 C C . SER A 1 107 ? 0.105 3.477 -13.514 1.00 90.69 107 SER A C 1
ATOM 803 O O . SER A 1 107 ? 1.029 3.513 -14.316 1.00 90.69 107 SER A O 1
ATOM 805 N N . GLU A 1 108 ? -0.035 2.530 -12.599 1.00 90.62 108 GLU A N 1
ATOM 806 C CA . GLU A 1 108 ? 0.827 1.356 -12.509 1.00 90.62 108 GLU A CA 1
ATOM 807 C C . GLU A 1 108 ? -0.033 0.094 -12.490 1.00 90.62 108 GLU A C 1
ATOM 809 O O . GLU A 1 108 ? -1.160 0.083 -11.989 1.00 90.62 108 GLU A O 1
ATOM 814 N N . GLU A 1 109 ? 0.477 -0.971 -13.091 1.00 90.56 109 GLU A N 1
ATOM 815 C CA . GLU A 1 109 ? -0.096 -2.309 -13.016 1.00 90.56 109 GLU A CA 1
ATOM 816 C C . GLU A 1 109 ? 0.994 -3.269 -12.552 1.00 90.56 109 GLU A C 1
ATOM 818 O O . GLU A 1 109 ? 2.049 -3.321 -13.184 1.00 90.56 109 GLU A O 1
ATOM 823 N N . SER A 1 110 ? 0.752 -4.025 -11.482 1.00 88.06 110 SER A N 1
ATOM 824 C CA . SER A 1 110 ? 1.657 -5.059 -10.978 1.00 88.06 110 SER A CA 1
ATOM 825 C C . SER A 1 110 ? 1.028 -6.452 -11.078 1.00 88.06 110 SER A C 1
ATOM 827 O O . SER A 1 110 ? -0.190 -6.622 -11.003 1.00 88.06 110 SER A O 1
ATOM 829 N N . TRP A 1 111 ? 1.887 -7.449 -11.276 1.00 89.25 111 TRP A N 1
ATOM 830 C CA . TRP A 1 111 ? 1.609 -8.878 -11.207 1.00 89.25 111 TRP A CA 1
ATOM 831 C C . TRP A 1 111 ? 2.659 -9.494 -10.294 1.00 89.25 111 TRP A C 1
ATOM 833 O O . TRP A 1 111 ? 3.816 -9.558 -10.700 1.00 89.25 111 TRP A O 1
ATOM 843 N N . VAL A 1 112 ? 2.285 -9.934 -9.096 1.00 84.56 112 VAL A N 1
ATOM 844 C CA . VAL A 1 112 ? 3.226 -10.442 -8.084 1.00 84.56 112 VAL A CA 1
ATOM 845 C C . VAL A 1 112 ? 2.818 -11.851 -7.671 1.00 84.56 112 VAL A C 1
ATOM 847 O O . VAL A 1 112 ? 1.683 -12.067 -7.257 1.00 84.56 112 VAL A O 1
ATOM 850 N N . SER A 1 113 ? 3.690 -12.842 -7.840 1.00 82.00 113 SER A N 1
ATOM 851 C CA . SER A 1 113 ? 3.448 -14.221 -7.411 1.00 82.00 113 SER A CA 1
ATOM 852 C C . SER A 1 113 ? 3.733 -14.405 -5.917 1.00 82.00 113 SER A C 1
ATOM 854 O O . SER A 1 113 ? 4.197 -13.503 -5.224 1.00 82.00 113 SER A O 1
ATOM 856 N N . SER A 1 114 ? 3.391 -15.577 -5.377 1.00 79.19 114 SER A N 1
ATOM 857 C CA . SER A 1 114 ? 3.519 -15.877 -3.942 1.00 79.19 114 SER A CA 1
ATOM 858 C C . SER A 1 114 ? 4.968 -15.916 -3.440 1.00 79.19 114 SER A C 1
ATOM 860 O O . SER A 1 114 ? 5.201 -15.824 -2.241 1.00 79.19 114 SER A O 1
ATOM 862 N N . ASP A 1 115 ? 5.926 -16.063 -4.350 1.00 74.75 115 ASP A N 1
ATOM 863 C CA . ASP A 1 115 ? 7.374 -15.975 -4.135 1.00 74.75 115 ASP A CA 1
ATOM 864 C C . ASP A 1 115 ? 7.930 -14.564 -4.420 1.00 74.75 115 ASP A C 1
ATOM 866 O O . ASP A 1 115 ? 9.138 -14.401 -4.561 1.00 74.75 115 ASP A O 1
ATOM 870 N N . TRP A 1 116 ? 7.054 -13.553 -4.512 1.00 75.50 116 TRP A N 1
ATOM 871 C CA . TRP A 1 116 ? 7.346 -12.152 -4.843 1.00 75.50 116 TRP A CA 1
ATOM 872 C C . TRP A 1 116 ? 7.896 -11.865 -6.237 1.00 75.50 116 TRP A C 1
ATOM 874 O O . TRP A 1 116 ?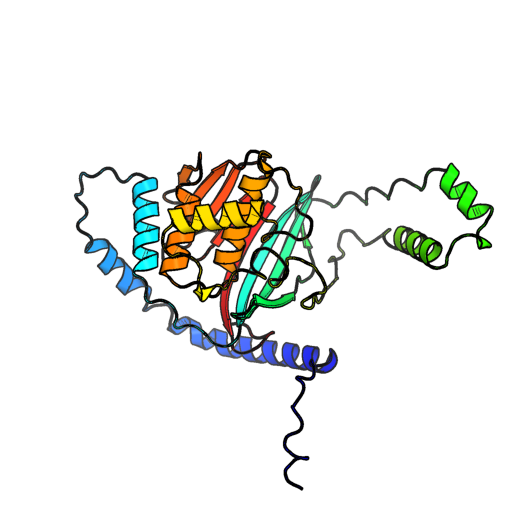 8.085 -10.701 -6.585 1.00 75.50 116 TRP A O 1
ATOM 884 N N . MET A 1 117 ? 8.066 -12.877 -7.077 1.00 76.12 117 MET A N 1
ATOM 885 C CA . MET A 1 117 ? 8.466 -12.658 -8.460 1.00 76.12 117 MET A CA 1
ATOM 886 C C . MET A 1 117 ? 7.336 -11.981 -9.238 1.00 76.12 117 MET A C 1
ATOM 888 O O . MET A 1 117 ? 6.154 -12.144 -8.937 1.00 76.12 117 MET A O 1
ATOM 892 N N . GLY A 1 118 ? 7.655 -11.183 -10.255 1.00 76.06 118 GLY A N 1
ATOM 893 C CA . GLY A 1 118 ? 6.579 -10.434 -10.882 1.00 76.06 118 GLY A CA 1
ATOM 894 C C . GLY A 1 118 ? 6.929 -9.534 -12.039 1.00 76.06 118 GLY A C 1
ATOM 895 O O . GLY A 1 118 ? 7.967 -9.639 -12.679 1.00 76.06 118 GLY A O 1
ATOM 896 N N . ARG A 1 119 ? 5.987 -8.652 -12.343 1.00 80.19 119 ARG A N 1
ATOM 897 C CA . ARG A 1 119 ? 6.156 -7.594 -13.329 1.00 80.19 119 ARG A CA 1
ATOM 898 C C . ARG A 1 119 ? 5.341 -6.395 -12.915 1.00 80.19 119 ARG A C 1
ATOM 900 O O . ARG A 1 119 ? 4.218 -6.541 -12.452 1.00 80.19 119 ARG A O 1
ATOM 907 N N . ARG A 1 120 ? 5.881 -5.214 -13.148 1.00 80.75 120 ARG A N 1
ATOM 908 C CA . ARG A 1 120 ? 5.210 -3.934 -13.035 1.00 80.75 120 ARG A CA 1
ATOM 909 C C . ARG A 1 120 ? 5.331 -3.254 -14.378 1.00 80.75 120 ARG A C 1
ATOM 911 O O . ARG A 1 120 ? 6.348 -3.314 -15.070 1.00 80.75 120 ARG A O 1
ATOM 918 N N . VAL A 1 121 ? 4.231 -2.659 -14.780 1.00 80.44 121 VAL A N 1
ATOM 919 C CA . VAL A 1 121 ? 4.154 -1.826 -15.959 1.00 80.44 121 VAL A CA 1
ATOM 920 C C . VAL A 1 121 ? 3.658 -0.490 -15.462 1.00 80.44 121 VAL A C 1
ATOM 922 O O . VAL A 1 121 ? 2.543 -0.396 -14.960 1.00 80.44 121 VAL A O 1
ATOM 925 N N . SER A 1 122 ? 4.491 0.530 -15.609 1.00 82.12 122 SER A N 1
ATOM 926 C CA . SER A 1 122 ? 4.107 1.915 -15.374 1.00 82.12 122 SER A CA 1
ATOM 927 C C . SER A 1 122 ? 3.771 2.519 -16.739 1.00 82.12 122 SER A C 1
ATOM 929 O O . SER A 1 122 ? 4.678 2.899 -17.488 1.00 82.12 122 SER A O 1
ATOM 931 N N . PRO A 1 123 ? 2.500 2.470 -17.191 1.00 70.38 123 PRO A N 1
ATOM 932 C CA . PRO A 1 123 ? 2.096 3.246 -18.346 1.00 70.38 123 PRO A CA 1
ATOM 933 C C . PRO A 1 123 ? 2.375 4.736 -18.129 1.00 70.38 123 PRO A C 1
ATOM 935 O O . PRO A 1 123 ? 2.457 5.252 -17.019 1.00 70.38 123 PRO A O 1
ATOM 938 N N . GLU A 1 124 ? 2.508 5.401 -19.263 1.00 71.19 124 GLU A N 1
ATOM 939 C CA . GLU A 1 124 ? 2.901 6.791 -19.443 1.00 71.19 124 GLU A CA 1
ATOM 940 C C . GLU A 1 124 ? 2.286 7.741 -18.404 1.00 71.19 124 GLU A C 1
ATOM 942 O O . GLU A 1 124 ? 1.083 7.702 -18.127 1.00 71.19 124 GLU A O 1
ATOM 947 N N . ALA A 1 125 ? 3.114 8.634 -17.861 1.00 81.38 125 ALA A N 1
ATOM 948 C CA . ALA A 1 125 ? 2.649 9.670 -16.950 1.00 81.38 125 ALA A CA 1
ATOM 949 C C . ALA A 1 125 ? 1.998 10.813 -17.747 1.00 81.38 125 ALA A C 1
ATOM 951 O O . ALA A 1 125 ? 2.481 11.198 -18.820 1.00 81.38 125 ALA A O 1
ATOM 952 N N . LYS A 1 126 ? 0.911 11.379 -17.219 1.00 85.88 126 LYS A N 1
ATOM 953 C CA . LYS A 1 126 ? 0.190 12.506 -17.824 1.00 85.88 126 LYS A CA 1
ATOM 954 C C . LYS A 1 126 ? 0.109 13.675 -16.848 1.00 85.88 126 LYS A C 1
ATOM 956 O O . LYS A 1 126 ? -0.142 13.488 -15.665 1.00 85.88 126 LYS A O 1
ATOM 961 N N . VAL A 1 127 ? 0.258 14.893 -17.351 1.00 86.44 127 VAL A N 1
ATOM 962 C CA . VAL A 1 127 ? -0.015 16.103 -16.565 1.00 86.44 127 VAL A CA 1
ATOM 963 C C . VAL A 1 127 ? -1.526 16.272 -16.467 1.00 86.44 127 VAL A C 1
ATOM 965 O O . VAL A 1 127 ? -2.201 16.366 -17.493 1.00 86.44 127 VAL A O 1
ATOM 968 N N . VAL A 1 128 ? -2.065 16.281 -15.251 1.00 90.88 128 VAL A N 1
ATOM 969 C CA . VAL A 1 128 ? -3.507 16.461 -15.008 1.00 90.88 128 VAL A CA 1
ATOM 970 C C . VAL A 1 128 ? -3.863 17.876 -14.584 1.00 90.88 128 VAL A C 1
ATOM 972 O O . VAL A 1 128 ? -5.004 18.295 -14.768 1.00 90.88 128 VAL A O 1
ATOM 975 N N . SER A 1 129 ? -2.900 18.625 -14.049 1.00 90.56 129 SER A N 1
ATOM 976 C CA . SER A 1 129 ? -3.092 20.012 -13.638 1.00 90.56 129 SER A CA 1
ATOM 977 C C . SER A 1 129 ? -1.806 20.823 -13.821 1.00 90.56 129 SER A C 1
ATOM 979 O O . SER A 1 129 ? -0.705 20.269 -13.816 1.00 90.56 129 SER A O 1
ATOM 981 N N . GLY A 1 130 ? -1.956 22.140 -13.983 1.00 88.69 130 GLY A N 1
ATOM 982 C CA . GLY A 1 130 ? -0.839 23.072 -14.087 1.00 88.69 130 GLY A CA 1
ATOM 983 C C . GLY A 1 130 ? -0.089 23.012 -15.414 1.00 88.69 130 GLY A C 1
ATOM 984 O O . GLY A 1 130 ? -0.599 22.559 -16.439 1.00 88.69 130 GLY A O 1
ATOM 985 N N . THR A 1 131 ? 1.121 23.554 -15.421 1.00 82.81 131 THR A N 1
ATOM 986 C CA . THR A 1 131 ? 2.024 23.504 -16.574 1.00 82.81 131 THR A CA 1
ATOM 987 C C . THR A 1 131 ? 3.371 23.070 -16.050 1.00 82.81 131 THR A C 1
ATOM 989 O O . THR A 1 131 ? 3.887 23.714 -15.141 1.00 82.81 131 THR A O 1
ATOM 992 N N . ILE A 1 132 ? 3.937 21.998 -16.612 1.00 74.69 132 ILE A N 1
ATOM 993 C CA . ILE A 1 132 ? 5.326 21.648 -16.310 1.00 74.69 132 ILE A CA 1
ATOM 994 C C . ILE A 1 132 ? 6.148 22.882 -16.689 1.00 74.69 132 ILE A C 1
ATOM 996 O O . ILE A 1 132 ? 6.080 23.291 -17.858 1.00 74.69 132 ILE A O 1
ATOM 1000 N N . PRO A 1 133 ? 6.877 23.505 -15.743 1.00 72.62 133 PRO A N 1
ATOM 1001 C CA . PRO A 1 133 ? 7.769 24.597 -16.073 1.00 72.62 133 PRO A CA 1
ATOM 1002 C C . PRO A 1 133 ? 8.619 24.134 -17.253 1.00 72.62 133 PRO A C 1
ATOM 1004 O O . PRO A 1 133 ? 9.124 23.009 -17.192 1.00 72.62 133 PRO A O 1
ATOM 1007 N N . PRO A 1 134 ? 8.742 24.923 -18.342 1.00 70.00 134 PRO A N 1
ATOM 1008 C CA . PRO A 1 134 ? 9.656 24.566 -19.419 1.00 70.00 134 PRO A CA 1
ATOM 1009 C C . PRO A 1 134 ? 10.968 24.275 -18.723 1.00 70.00 134 PRO A C 1
ATOM 1011 O O . PRO A 1 134 ? 11.416 25.160 -17.999 1.00 70.00 134 PRO A O 1
ATOM 1014 N N . GLU A 1 135 ? 11.417 23.020 -18.835 1.00 60.25 135 GLU A N 1
ATOM 1015 C CA . GLU A 1 135 ? 12.334 22.336 -17.922 1.00 60.25 135 GLU A CA 1
ATOM 1016 C C . GLU A 1 135 ? 13.238 23.326 -17.187 1.00 60.25 135 GLU A C 1
ATOM 1018 O O . GLU A 1 135 ? 13.781 24.239 -17.823 1.00 60.25 135 GLU A O 1
ATOM 1023 N N . HIS A 1 136 ? 13.499 23.126 -15.888 1.00 46.28 136 HIS A N 1
ATOM 1024 C CA . HIS A 1 136 ? 14.789 23.559 -15.358 1.00 46.28 136 HIS A CA 1
ATOM 1025 C C . HIS A 1 136 ? 15.827 22.954 -16.298 1.00 46.28 136 HIS A C 1
ATOM 1027 O O . HIS A 1 136 ? 16.200 21.795 -16.133 1.00 46.28 136 HIS A O 1
ATOM 1033 N N . LYS A 1 137 ? 16.209 23.699 -17.349 1.00 50.06 137 LYS A N 1
ATOM 1034 C CA . LYS A 1 137 ? 17.238 23.320 -18.295 1.00 50.06 137 LYS A CA 1
ATOM 1035 C C . LYS A 1 137 ? 18.338 22.915 -17.362 1.00 50.06 137 LYS A C 1
ATOM 1037 O O . LYS A 1 137 ? 18.714 23.768 -16.546 1.00 50.06 137 LYS A O 1
ATOM 1042 N N . ALA A 1 138 ? 18.749 21.643 -17.414 1.00 50.34 138 ALA A N 1
ATOM 1043 C CA . ALA A 1 138 ? 19.871 21.177 -16.619 1.00 50.34 138 ALA A CA 1
ATOM 1044 C C . ALA A 1 138 ? 20.887 22.317 -16.674 1.00 50.34 138 ALA A C 1
ATOM 1046 O O . ALA A 1 138 ? 21.170 22.760 -17.803 1.00 50.34 138 ALA A O 1
ATOM 1047 N N . PRO A 1 139 ? 21.235 22.936 -15.521 1.00 53.25 139 PRO A N 1
ATOM 1048 C CA . PRO A 1 139 ? 21.931 24.212 -15.523 1.00 53.25 139 PRO A CA 1
ATOM 1049 C C . PRO A 1 139 ? 23.067 24.062 -16.521 1.00 53.25 139 PRO A C 1
ATOM 1051 O O . PRO A 1 139 ? 23.745 23.028 -16.473 1.00 53.25 139 PRO A O 1
ATOM 1054 N N . PRO A 1 140 ? 23.171 24.967 -17.516 1.00 61.16 140 PRO A N 1
ATOM 1055 C CA . PRO A 1 140 ? 24.098 24.769 -18.617 1.00 61.16 140 PRO A CA 1
ATOM 1056 C C . PRO A 1 140 ? 25.435 24.376 -18.008 1.00 61.16 140 PRO A C 1
ATOM 1058 O O . PRO A 1 140 ? 25.852 25.034 -17.050 1.00 61.16 140 PRO A O 1
ATOM 1061 N N . LEU A 1 141 ? 26.032 23.278 -18.500 1.00 65.69 141 LEU A N 1
ATOM 1062 C CA . LEU A 1 141 ? 27.277 22.741 -17.944 1.00 65.69 141 LEU A CA 1
ATOM 1063 C C . LEU A 1 141 ? 28.192 23.914 -17.582 1.00 65.69 141 LEU A C 1
ATOM 1065 O O . LEU A 1 141 ? 28.394 24.771 -18.456 1.00 65.69 141 LEU A O 1
ATOM 1069 N N . PRO A 1 142 ? 28.699 23.995 -16.334 1.00 76.31 142 PRO A N 1
ATOM 1070 C CA . PRO A 1 142 ? 29.560 25.087 -15.911 1.00 76.31 142 PRO A CA 1
ATOM 1071 C C . PRO A 1 142 ? 30.584 25.395 -17.000 1.00 76.31 142 PRO A C 1
ATOM 1073 O O . PRO A 1 142 ? 31.175 24.474 -17.566 1.00 76.31 142 PRO A O 1
ATOM 1076 N N . ALA A 1 143 ? 30.788 26.674 -17.325 1.00 76.12 143 ALA A N 1
ATOM 1077 C CA . ALA A 1 143 ? 31.595 27.070 -18.484 1.00 76.12 143 ALA A CA 1
ATOM 1078 C C . ALA A 1 143 ? 32.998 26.429 -18.495 1.00 76.12 143 ALA A C 1
ATOM 1080 O O . ALA A 1 143 ? 33.543 26.175 -19.564 1.00 76.12 143 ALA A O 1
ATOM 1081 N N . ALA A 1 144 ? 33.550 26.121 -17.315 1.00 74.31 144 ALA A N 1
ATOM 1082 C CA . ALA A 1 144 ? 34.787 25.360 -17.147 1.00 74.31 144 ALA A CA 1
ATOM 1083 C C . ALA A 1 144 ? 34.701 23.936 -17.727 1.00 74.31 144 ALA A C 1
ATOM 1085 O O . ALA A 1 144 ? 35.536 23.577 -18.550 1.00 74.31 144 ALA A O 1
ATOM 1086 N N . ILE A 1 145 ? 33.657 23.174 -17.383 1.00 71.56 145 ILE A N 1
ATOM 1087 C CA . ILE A 1 145 ? 33.417 21.818 -17.902 1.00 71.56 145 ILE A CA 1
ATOM 1088 C C . ILE A 1 145 ? 33.175 21.868 -19.412 1.00 71.56 145 ILE A C 1
ATOM 1090 O O . ILE A 1 145 ? 33.735 21.072 -20.159 1.00 71.56 145 ILE A O 1
ATOM 1094 N N . ARG A 1 146 ? 32.405 22.854 -19.888 1.00 77.38 146 ARG A N 1
ATOM 1095 C CA . ARG A 1 146 ? 32.156 23.042 -21.326 1.00 77.38 146 ARG A CA 1
ATOM 1096 C C . ARG A 1 146 ? 33.453 23.309 -22.100 1.00 77.38 146 ARG A C 1
ATOM 1098 O O . ARG A 1 146 ? 33.716 22.671 -23.109 1.00 77.38 146 ARG A O 1
ATOM 1105 N N . LYS A 1 147 ? 34.303 24.192 -21.569 1.00 78.25 147 LYS A N 1
ATOM 1106 C CA . LYS A 1 147 ? 35.613 24.537 -22.140 1.00 78.25 147 LYS A CA 1
ATOM 1107 C C . LYS A 1 147 ? 36.601 23.367 -22.116 1.00 78.25 147 LYS A C 1
ATOM 1109 O O . LYS A 1 147 ? 37.478 23.299 -22.973 1.00 78.25 147 LYS A O 1
ATOM 1114 N N . GLU A 1 148 ? 36.491 22.479 -21.134 1.00 74.06 148 GLU A N 1
ATOM 1115 C CA . GLU A 1 148 ? 37.318 21.276 -21.020 1.00 74.06 148 GLU A CA 1
ATOM 1116 C C . GLU A 1 148 ? 36.897 20.198 -22.028 1.00 74.06 148 GLU A C 1
ATOM 1118 O O . GLU A 1 148 ? 37.752 19.652 -22.726 1.00 74.06 148 GLU A O 1
ATOM 1123 N N . ILE A 1 149 ? 35.585 20.003 -22.207 1.00 74.81 149 ILE A N 1
ATOM 1124 C CA . ILE A 1 149 ? 35.007 19.160 -23.267 1.00 74.81 149 ILE A CA 1
ATOM 1125 C C . ILE A 1 149 ? 35.439 19.655 -24.657 1.00 74.81 149 ILE A C 1
ATOM 1127 O O . ILE A 1 149 ? 35.888 18.856 -25.478 1.00 74.81 149 ILE A O 1
ATOM 1131 N N . ASP A 1 150 ? 35.360 20.967 -24.904 1.00 80.31 150 ASP A N 1
ATOM 1132 C CA . ASP A 1 150 ? 35.713 21.562 -26.200 1.00 80.31 150 ASP A CA 1
ATOM 1133 C C . ASP A 1 150 ? 37.220 21.479 -26.505 1.00 80.31 150 ASP A C 1
ATOM 1135 O O . ASP A 1 150 ? 37.617 21.406 -27.669 1.00 80.31 150 ASP A O 1
ATOM 1139 N N . ARG A 1 151 ? 38.080 21.490 -25.476 1.00 81.38 151 ARG A N 1
ATOM 1140 C CA . ARG A 1 151 ? 39.540 21.409 -25.649 1.00 81.38 151 ARG A CA 1
ATOM 1141 C C . ARG A 1 151 ? 40.036 20.003 -25.951 1.00 81.38 151 ARG A C 1
ATOM 1143 O O . ARG A 1 151 ? 40.961 19.874 -26.745 1.00 81.38 151 ARG A O 1
ATOM 1150 N N . ASN A 1 152 ? 39.467 18.981 -25.312 1.00 80.00 152 ASN A N 1
ATOM 1151 C CA . ASN A 1 152 ? 39.991 17.614 -25.371 1.00 80.00 152 ASN A CA 1
ATOM 1152 C C . ASN A 1 152 ? 38.898 16.570 -25.673 1.00 80.00 152 ASN A C 1
ATOM 1154 O O . ASN A 1 152 ? 38.727 15.617 -24.908 1.00 80.00 152 ASN A O 1
ATOM 1158 N N . PRO A 1 153 ? 38.191 16.665 -26.816 1.00 67.94 153 PRO A N 1
ATOM 1159 C CA . PRO A 1 153 ? 37.129 15.716 -27.154 1.00 67.94 153 PRO A CA 1
ATOM 1160 C C . PRO A 1 153 ? 37.628 14.265 -27.284 1.00 67.94 153 PRO A C 1
ATOM 1162 O O . PRO A 1 153 ? 36.856 13.335 -27.079 1.00 67.94 153 PRO A O 1
ATOM 1165 N N . ALA A 1 154 ? 38.918 14.060 -27.580 1.00 73.69 154 ALA A N 1
ATOM 1166 C CA . ALA A 1 154 ? 39.543 12.741 -27.713 1.00 73.69 154 ALA A CA 1
ATOM 1167 C C . ALA A 1 154 ? 39.925 12.073 -26.374 1.00 73.69 154 ALA A C 1
ATOM 1169 O O . ALA A 1 154 ? 40.283 10.899 -26.371 1.00 73.69 154 ALA A O 1
ATOM 1170 N N . GLN A 1 155 ? 39.883 12.804 -25.253 1.00 69.06 155 GLN A N 1
ATOM 1171 C CA . GLN A 1 155 ? 40.205 12.268 -23.921 1.00 69.06 155 GLN A CA 1
ATOM 1172 C C . GLN A 1 155 ? 38.963 11.857 -23.124 1.00 69.06 155 GLN A C 1
ATOM 1174 O O . GLN A 1 155 ? 39.084 11.218 -22.081 1.0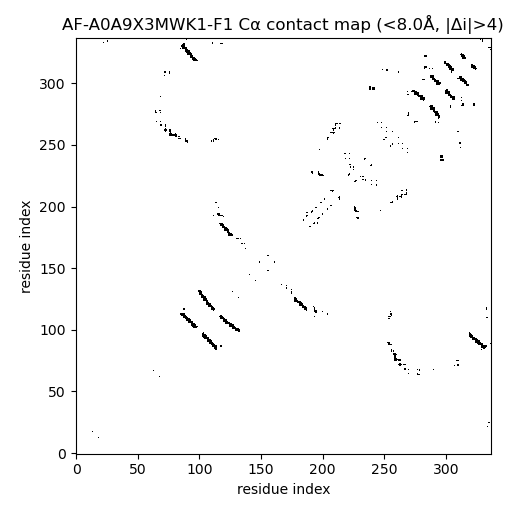0 69.06 155 GLN A O 1
ATOM 1179 N N . LEU A 1 156 ? 37.769 12.204 -23.605 1.00 69.44 156 LEU A N 1
ATOM 1180 C CA . LEU A 1 156 ? 36.526 11.737 -23.011 1.00 69.44 156 LEU A CA 1
ATOM 1181 C C . LEU A 1 156 ? 36.309 10.280 -23.411 1.00 69.44 156 LEU A C 1
ATOM 1183 O O . LEU A 1 156 ? 36.333 9.941 -24.596 1.00 69.44 156 LEU A O 1
ATOM 1187 N N . SER A 1 157 ? 36.080 9.416 -22.422 1.00 73.00 157 SER A N 1
ATOM 1188 C CA . SER A 1 157 ? 35.676 8.044 -22.708 1.00 73.00 157 SER A CA 1
ATOM 1189 C C . SER A 1 157 ? 34.372 8.046 -23.526 1.00 73.00 157 SER A C 1
ATOM 1191 O O . SER A 1 157 ? 33.551 8.963 -23.389 1.00 73.00 157 SER A O 1
ATOM 1193 N N . PRO A 1 158 ? 34.131 7.021 -24.362 1.00 72.88 158 PRO A N 1
ATOM 1194 C CA . PRO A 1 158 ? 32.861 6.869 -25.070 1.00 72.88 158 PRO A CA 1
ATOM 1195 C C . PRO A 1 158 ? 31.632 6.951 -24.145 1.00 72.88 158 PRO A C 1
ATOM 1197 O O . PRO A 1 158 ? 30.613 7.513 -24.541 1.00 72.88 158 PRO A O 1
ATOM 1200 N N . GLU A 1 159 ? 31.747 6.476 -22.899 1.00 62.06 159 GLU A N 1
ATOM 1201 C CA . GLU A 1 159 ? 30.721 6.601 -21.851 1.00 62.06 159 GLU A CA 1
ATOM 1202 C C . GLU A 1 159 ? 30.467 8.049 -21.421 1.00 62.06 159 GLU A C 1
ATOM 1204 O O . GLU A 1 159 ? 29.312 8.465 -21.337 1.00 62.06 159 GLU A O 1
ATOM 1209 N N . ALA A 1 160 ? 31.515 8.849 -21.205 1.00 65.25 160 ALA A N 1
ATOM 1210 C CA . ALA A 1 160 ? 31.366 10.261 -20.851 1.00 65.25 160 ALA A CA 1
ATOM 1211 C C . ALA A 1 160 ? 30.708 11.059 -21.992 1.00 65.25 160 ALA A C 1
ATOM 1213 O O . ALA A 1 160 ? 29.838 11.900 -21.763 1.00 65.25 160 ALA A O 1
ATOM 1214 N N . LEU A 1 161 ? 31.068 10.748 -23.240 1.00 65.50 161 LEU A N 1
ATOM 1215 C CA . LEU A 1 161 ? 30.456 11.323 -24.441 1.00 65.50 161 LEU A CA 1
ATOM 1216 C C . LEU A 1 161 ? 28.985 10.905 -24.610 1.00 65.50 161 LEU A C 1
ATOM 1218 O O . LEU A 1 161 ? 28.162 11.729 -25.017 1.00 65.50 161 LEU A O 1
ATOM 1222 N N . ALA A 1 162 ? 28.637 9.658 -24.281 1.00 65.44 162 ALA A N 1
ATOM 1223 C CA . ALA A 1 162 ? 27.259 9.171 -24.295 1.00 65.44 162 ALA A CA 1
ATOM 1224 C C . ALA A 1 162 ? 26.406 9.831 -23.199 1.00 65.44 162 ALA A C 1
ATOM 1226 O O . ALA A 1 162 ? 25.311 10.308 -23.492 1.00 65.44 162 ALA A O 1
ATOM 1227 N N . ALA A 1 163 ? 26.927 9.955 -21.975 1.00 62.31 163 ALA A N 1
ATOM 1228 C CA . ALA A 1 163 ? 26.254 10.644 -20.873 1.00 62.31 163 ALA A CA 1
ATOM 1229 C C . ALA A 1 163 ? 25.984 12.127 -21.196 1.00 62.31 163 ALA A C 1
ATOM 1231 O O . ALA A 1 163 ? 24.882 12.624 -20.966 1.00 62.31 163 ALA A O 1
ATOM 1232 N N . LEU A 1 164 ? 26.951 12.819 -21.812 1.00 63.44 164 LEU A N 1
ATOM 1233 C CA . LEU A 1 164 ? 26.807 14.217 -22.235 1.00 63.44 164 LEU A CA 1
ATOM 1234 C C . LEU A 1 164 ? 25.796 14.400 -23.377 1.00 63.44 164 LEU A C 1
ATOM 1236 O O . LEU A 1 164 ? 25.035 15.368 -23.377 1.00 63.44 164 LEU A O 1
ATOM 1240 N N . ARG A 1 165 ? 25.758 13.478 -24.347 1.00 61.22 165 ARG A N 1
ATOM 1241 C CA . ARG A 1 165 ? 24.760 13.498 -25.431 1.00 61.22 165 ARG A CA 1
ATOM 1242 C C . ARG A 1 165 ? 23.356 13.201 -24.916 1.00 61.22 165 ARG A C 1
ATOM 1244 O O . ARG A 1 165 ? 22.425 13.886 -25.327 1.00 61.22 165 ARG A O 1
ATOM 1251 N N . ASN A 1 166 ? 23.224 12.256 -23.988 1.00 55.81 166 ASN A N 1
ATOM 1252 C CA . ASN A 1 166 ? 21.955 11.940 -23.339 1.00 55.81 166 ASN A CA 1
ATOM 1253 C C . ASN A 1 166 ? 21.441 13.117 -22.497 1.00 55.81 166 ASN A C 1
ATOM 1255 O O . ASN A 1 166 ? 20.258 13.422 -22.543 1.00 55.81 166 ASN A O 1
ATOM 1259 N N . ALA A 1 167 ? 22.317 13.851 -21.805 1.00 54.59 167 ALA A N 1
ATOM 1260 C CA . ALA A 1 167 ? 21.925 15.066 -21.085 1.00 54.59 167 ALA A CA 1
ATOM 1261 C C . ALA A 1 167 ? 21.439 16.194 -22.021 1.00 54.59 167 ALA A C 1
ATOM 1263 O O . ALA A 1 167 ? 20.611 17.012 -21.629 1.00 54.59 167 ALA A O 1
ATOM 1264 N N . ALA A 1 168 ? 21.933 16.244 -23.264 1.00 51.44 168 ALA A N 1
ATOM 1265 C CA . ALA A 1 168 ? 21.535 17.240 -24.259 1.00 51.44 168 ALA A CA 1
ATOM 1266 C C . ALA A 1 168 ? 20.252 16.871 -25.033 1.00 51.44 168 ALA A C 1
ATOM 1268 O O . ALA A 1 168 ? 19.575 17.771 -25.533 1.00 51.44 168 ALA A O 1
ATOM 1269 N N . SER A 1 169 ? 19.904 15.582 -25.139 1.00 47.16 169 SER A N 1
ATOM 1270 C CA . SER A 1 169 ? 18.710 15.098 -25.852 1.00 47.16 169 SER A CA 1
ATOM 1271 C C . SER A 1 169 ? 17.423 15.106 -25.020 1.00 47.16 169 SER A C 1
ATOM 1273 O O . SER A 1 169 ? 16.349 14.929 -25.588 1.00 47.16 169 SER A O 1
ATOM 1275 N N . VAL A 1 170 ? 17.506 15.355 -23.708 1.00 46.59 170 VAL A N 1
ATOM 1276 C CA . VAL A 1 170 ? 16.334 15.513 -22.822 1.00 46.59 170 VAL A CA 1
ATOM 1277 C C . VAL A 1 170 ? 15.588 16.829 -23.080 1.00 46.59 170 VAL A C 1
ATOM 1279 O O . VAL A 1 170 ? 14.409 16.930 -22.769 1.00 46.59 170 VAL A O 1
ATOM 1282 N N . ALA A 1 171 ? 16.223 17.810 -23.727 1.00 44.69 171 ALA A N 1
ATOM 1283 C CA . ALA A 1 171 ? 15.612 19.106 -23.973 1.00 44.69 171 ALA A CA 1
ATOM 1284 C C . ALA A 1 171 ? 14.565 19.048 -25.103 1.00 44.69 171 ALA A C 1
ATOM 1286 O O . ALA A 1 171 ? 14.925 19.043 -26.286 1.00 44.69 171 ALA A O 1
ATOM 1287 N N . LYS A 1 172 ? 13.289 19.167 -24.705 1.00 43.22 172 LYS A N 1
ATOM 1288 C CA . LYS A 1 172 ? 12.057 19.369 -25.501 1.00 43.22 172 LYS A CA 1
ATOM 1289 C C . LYS A 1 172 ? 11.205 18.126 -25.806 1.00 43.22 172 LYS A C 1
ATOM 1291 O O . LYS A 1 172 ? 10.991 17.803 -26.978 1.00 43.22 172 LYS A O 1
ATOM 1296 N N . PRO A 1 173 ? 10.536 17.538 -24.809 1.00 41.88 173 PRO A N 1
ATOM 1297 C CA . PRO A 1 173 ? 9.150 17.149 -25.003 1.00 41.88 173 PRO A CA 1
ATOM 1298 C C . PRO A 1 173 ? 8.282 18.421 -25.105 1.00 41.88 173 PRO A C 1
ATOM 1300 O O . PRO A 1 173 ? 8.460 19.382 -24.357 1.00 41.88 173 PRO A O 1
ATOM 1303 N N . ASP A 1 174 ? 7.332 18.451 -26.039 1.00 47.88 174 ASP A N 1
ATOM 1304 C CA . ASP A 1 174 ? 6.193 19.380 -25.987 1.00 47.88 174 ASP A CA 1
ATOM 1305 C C . ASP A 1 174 ? 5.499 19.208 -24.608 1.00 47.88 174 ASP A C 1
ATOM 1307 O O . AS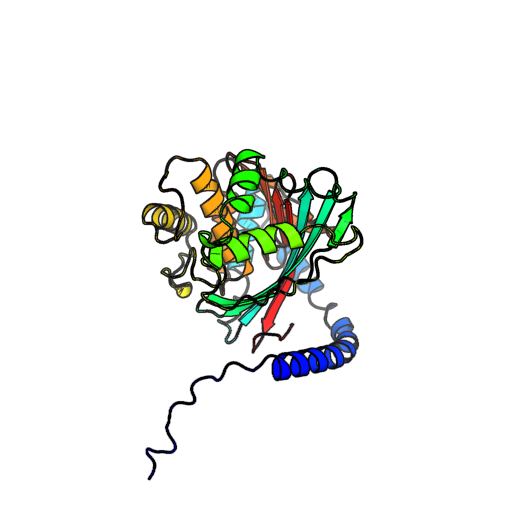P A 1 174 ? 5.353 18.076 -24.151 1.00 47.88 174 ASP A O 1
ATOM 1311 N N . PRO A 1 175 ? 5.083 20.259 -23.884 1.00 43.47 175 PRO A N 1
ATOM 1312 C CA . PRO A 1 175 ? 4.362 20.109 -22.614 1.00 43.47 175 PRO A CA 1
ATOM 1313 C C . PRO A 1 175 ? 3.032 19.335 -22.734 1.00 43.47 175 PRO A C 1
ATOM 1315 O O . PRO A 1 175 ? 2.475 18.922 -21.719 1.00 43.47 175 PRO A O 1
ATOM 1318 N N . LYS A 1 176 ? 2.525 19.092 -23.955 1.00 42.72 176 LYS A N 1
ATOM 1319 C CA . LYS A 1 176 ? 1.424 18.146 -24.231 1.00 42.72 176 LYS A CA 1
ATOM 1320 C C . LYS A 1 176 ? 1.876 16.709 -24.518 1.00 42.72 176 LYS A C 1
ATOM 1322 O O . LYS A 1 176 ? 1.030 15.839 -24.732 1.00 42.72 176 LYS A O 1
ATOM 1327 N N . THR A 1 177 ? 3.178 16.441 -24.542 1.00 42.78 177 THR A N 1
ATOM 1328 C CA . THR A 1 177 ? 3.713 15.092 -24.723 1.00 42.78 177 THR A CA 1
ATOM 1329 C C . THR A 1 177 ? 3.485 14.330 -23.431 1.00 42.78 177 THR A C 1
ATOM 1331 O O . THR A 1 177 ? 4.137 14.552 -22.416 1.00 42.78 177 THR A O 1
ATOM 1334 N N . VAL A 1 178 ? 2.529 13.414 -23.499 1.00 43.84 178 VAL A N 1
ATOM 1335 C CA . VAL A 1 178 ? 2.554 12.149 -22.774 1.00 43.84 178 VAL A CA 1
ATOM 1336 C C . VAL A 1 178 ? 4.016 11.726 -22.578 1.00 43.84 178 VAL A C 1
ATOM 1338 O O . VAL A 1 178 ? 4.752 11.627 -23.563 1.00 43.84 178 VAL A O 1
ATOM 1341 N N . LEU A 1 179 ? 4.462 11.526 -21.333 1.00 44.62 179 LEU A N 1
ATOM 1342 C CA . LEU A 1 179 ? 5.784 10.957 -21.062 1.00 44.62 179 LEU A CA 1
ATOM 1343 C C . LEU A 1 179 ? 5.732 9.492 -21.511 1.00 44.62 179 LEU A C 1
ATOM 1345 O O . LEU A 1 179 ? 5.438 8.596 -20.723 1.00 44.62 179 LEU A O 1
ATOM 1349 N N . ALA A 1 180 ? 5.921 9.284 -22.817 1.00 38.41 180 ALA A N 1
ATOM 1350 C CA . ALA A 1 180 ? 5.583 8.081 -23.569 1.00 38.41 180 ALA A CA 1
ATOM 1351 C C . ALA A 1 180 ? 6.588 6.931 -23.385 1.00 38.41 180 ALA A C 1
ATOM 1353 O O . ALA A 1 180 ? 7.001 6.267 -24.336 1.00 38.41 180 ALA A O 1
ATOM 1354 N N . GLY A 1 181 ? 7.038 6.724 -22.150 1.00 40.16 181 GLY A N 1
ATOM 1355 C CA . GLY A 1 181 ? 7.851 5.582 -21.771 1.00 40.16 181 GLY A CA 1
ATOM 1356 C C . GLY A 1 181 ? 6.958 4.498 -21.191 1.00 40.16 181 GLY A C 1
ATOM 1357 O O . GLY A 1 181 ? 6.465 4.642 -20.079 1.00 40.16 181 GLY A O 1
ATOM 1358 N N . ARG A 1 182 ? 6.771 3.389 -21.913 1.00 39.59 182 ARG A N 1
ATOM 1359 C CA . ARG A 1 182 ? 6.445 2.116 -21.259 1.00 39.59 182 ARG A CA 1
ATOM 1360 C C . ARG A 1 182 ? 7.757 1.514 -20.792 1.00 39.59 182 ARG A C 1
ATOM 1362 O O . ARG A 1 182 ? 8.417 0.825 -21.569 1.00 39.59 182 ARG A O 1
ATOM 1369 N N . THR A 1 183 ? 8.147 1.780 -19.555 1.00 47.69 183 THR A N 1
ATOM 1370 C CA . THR A 1 183 ? 9.253 1.033 -18.960 1.00 47.69 183 THR A CA 1
ATOM 1371 C C . THR A 1 183 ? 8.709 -0.342 -18.597 1.00 47.69 183 THR A C 1
ATOM 1373 O O . THR A 1 183 ? 7.809 -0.480 -17.770 1.00 47.69 183 THR A O 1
ATOM 1376 N N . LEU A 1 184 ? 9.171 -1.361 -19.320 1.00 40.81 184 LEU A N 1
ATOM 1377 C CA . LEU A 1 184 ? 8.954 -2.747 -18.941 1.00 40.81 184 LEU A CA 1
ATOM 1378 C C . LEU A 1 184 ? 10.070 -3.107 -17.973 1.00 40.81 184 LEU A C 1
ATOM 1380 O O . LEU A 1 184 ? 11.216 -3.266 -18.384 1.00 40.81 184 LEU A O 1
ATOM 1384 N N . GLU A 1 185 ? 9.736 -3.186 -16.696 1.00 53.28 185 GLU A N 1
ATOM 1385 C CA . GLU A 1 185 ? 10.702 -3.520 -15.659 1.00 53.28 185 GLU A CA 1
ATOM 1386 C C . GLU A 1 185 ? 10.623 -5.025 -15.399 1.00 53.28 185 GLU A C 1
ATOM 1388 O O . GLU A 1 185 ? 9.560 -5.553 -15.067 1.00 53.28 185 GLU A O 1
ATOM 1393 N N . ALA A 1 186 ? 11.733 -5.725 -15.633 1.00 39.38 186 ALA A N 1
ATOM 1394 C CA . ALA A 1 186 ? 11.872 -7.143 -15.320 1.00 39.38 186 ALA A CA 1
ATOM 1395 C C . ALA A 1 186 ? 12.360 -7.326 -13.866 1.00 39.38 186 ALA A C 1
ATOM 1397 O O . ALA A 1 186 ? 13.077 -6.451 -13.362 1.00 39.38 186 ALA A O 1
ATOM 1398 N N . PRO A 1 187 ? 12.027 -8.451 -13.202 1.00 37.59 187 PRO A N 1
ATOM 1399 C CA . PRO A 1 187 ? 12.639 -8.850 -11.931 1.00 37.59 187 PRO A CA 1
ATOM 1400 C C . PRO A 1 187 ? 14.168 -8.735 -11.969 1.00 37.59 187 PRO A C 1
ATOM 1402 O O . PRO A 1 187 ? 14.783 -9.100 -12.971 1.00 37.59 187 PRO A O 1
ATOM 1405 N N . GLY A 1 188 ? 14.795 -8.197 -10.916 1.00 37.25 188 GLY A N 1
ATOM 1406 C CA . GLY A 1 188 ? 16.248 -7.979 -10.862 1.00 37.25 188 GLY A CA 1
ATOM 1407 C C . GLY A 1 188 ? 16.771 -6.727 -11.582 1.00 37.25 188 GLY A C 1
ATOM 1408 O O . GLY A 1 188 ? 17.919 -6.342 -11.363 1.00 37.25 188 GLY A O 1
ATOM 1409 N N . GLY A 1 189 ? 15.962 -6.062 -12.418 1.00 39.34 189 GLY A N 1
ATOM 1410 C CA . GLY A 1 189 ? 16.344 -4.822 -13.114 1.00 39.34 189 GLY A CA 1
ATOM 1411 C C . GLY A 1 189 ? 16.271 -3.563 -12.240 1.00 39.34 189 GLY A C 1
ATOM 1412 O O . GLY A 1 189 ? 16.931 -2.567 -12.534 1.00 39.34 189 GLY A O 1
ATOM 1413 N N . MET A 1 190 ? 15.498 -3.620 -11.152 1.00 42.78 190 MET A N 1
ATOM 1414 C CA . MET A 1 190 ? 15.463 -2.616 -10.090 1.00 42.78 190 MET A CA 1
ATOM 1415 C C . MET A 1 190 ? 15.402 -3.322 -8.732 1.00 42.78 190 MET A C 1
ATOM 1417 O O . MET A 1 190 ? 14.440 -4.051 -8.481 1.00 42.78 190 MET A O 1
ATOM 1421 N N . PRO A 1 191 ? 16.373 -3.098 -7.829 1.00 41.19 191 PRO A N 1
ATOM 1422 C CA . PRO A 1 191 ? 16.235 -3.541 -6.451 1.00 41.19 191 PRO A CA 1
ATOM 1423 C C . PRO A 1 191 ? 14.955 -2.929 -5.859 1.00 41.19 191 PRO A C 1
ATOM 1425 O O . PRO A 1 191 ? 14.706 -1.737 -6.050 1.00 41.19 191 PRO A O 1
ATOM 1428 N N . ASN A 1 192 ? 14.190 -3.711 -5.092 1.00 47.06 192 ASN A N 1
ATOM 1429 C CA . ASN A 1 192 ? 13.013 -3.293 -4.308 1.00 47.06 192 ASN A CA 1
ATOM 1430 C C . ASN A 1 192 ? 11.631 -3.276 -4.988 1.00 47.06 192 ASN A C 1
ATOM 1432 O O . ASN A 1 192 ? 10.681 -2.831 -4.347 1.00 47.06 192 ASN A O 1
ATOM 1436 N N . LEU A 1 193 ? 11.478 -3.769 -6.223 1.00 48.59 193 LEU A N 1
ATOM 1437 C CA . LEU A 1 193 ? 10.176 -3.770 -6.918 1.00 48.59 193 LEU A CA 1
ATOM 1438 C C . LEU A 1 193 ? 9.462 -5.138 -6.974 1.00 48.59 193 LEU A C 1
ATOM 1440 O O . LEU A 1 193 ? 8.237 -5.152 -7.078 1.00 48.59 193 LEU A O 1
ATOM 1444 N N . TYR A 1 194 ? 10.183 -6.264 -6.849 1.00 46.62 194 TYR A N 1
ATOM 1445 C CA . TYR A 1 194 ? 9.635 -7.631 -6.984 1.00 46.62 194 TYR A CA 1
ATOM 1446 C C . TYR A 1 194 ? 10.215 -8.606 -5.954 1.00 46.62 194 TYR A C 1
ATOM 1448 O O . TYR A 1 194 ? 10.698 -9.687 -6.280 1.00 46.62 194 TYR A O 1
ATOM 1456 N N . GLY A 1 195 ? 10.234 -8.200 -4.686 1.00 43.84 195 GLY A N 1
ATOM 1457 C CA . GLY A 1 195 ? 10.798 -9.042 -3.632 1.00 43.84 195 GLY A CA 1
ATOM 1458 C C . GLY A 1 195 ? 12.318 -9.046 -3.555 1.00 43.84 195 GLY A C 1
ATOM 1459 O O . GLY A 1 195 ? 12.839 -9.718 -2.685 1.00 43.84 195 GLY A O 1
ATOM 1460 N N . ASP A 1 196 ? 13.043 -8.273 -4.367 1.00 42.66 196 ASP A N 1
ATOM 1461 C CA . ASP A 1 196 ? 14.479 -7.990 -4.194 1.00 42.66 196 ASP A CA 1
ATOM 1462 C C . ASP A 1 196 ? 14.739 -6.999 -3.036 1.00 42.66 196 ASP A C 1
ATOM 1464 O O . ASP A 1 196 ? 15.874 -6.809 -2.601 1.00 42.66 196 ASP A O 1
ATOM 1468 N N . GLY A 1 197 ? 13.687 -6.326 -2.566 1.00 50.53 197 GLY A N 1
ATOM 1469 C CA . GLY A 1 197 ? 13.675 -5.475 -1.371 1.00 50.53 197 GLY A CA 1
ATOM 1470 C C . GLY A 1 197 ? 12.703 -6.012 -0.332 1.00 50.53 197 GLY A C 1
ATOM 1471 O O . GLY A 1 197 ? 11.930 -6.905 -0.664 1.00 50.53 197 GLY A O 1
ATOM 1472 N N . ALA A 1 198 ? 12.768 -5.478 0.895 1.00 45.12 198 ALA A N 1
ATOM 1473 C CA . ALA A 1 198 ? 11.993 -5.790 2.110 1.00 45.12 198 ALA A CA 1
ATOM 1474 C C . ALA A 1 198 ? 11.846 -7.282 2.489 1.00 45.12 198 ALA A C 1
ATOM 1476 O O . ALA A 1 198 ? 12.151 -7.680 3.604 1.00 45.12 198 ALA A O 1
ATOM 1477 N N . LEU A 1 199 ? 11.426 -8.155 1.581 1.00 53.34 199 LEU A N 1
ATOM 1478 C CA . LEU A 1 199 ? 10.926 -9.494 1.866 1.00 53.34 199 LEU A CA 1
ATOM 1479 C C . LEU A 1 199 ? 11.695 -10.613 1.177 1.00 53.34 199 LEU A C 1
ATOM 1481 O O . LEU A 1 199 ? 11.378 -11.769 1.439 1.00 53.34 199 LEU A O 1
ATOM 1485 N N . TYR A 1 200 ? 12.748 -10.316 0.401 1.00 56.16 200 TYR A N 1
ATOM 1486 C CA . TYR A 1 200 ? 13.582 -11.348 -0.244 1.00 56.16 200 TYR A CA 1
ATOM 1487 C C . TYR A 1 200 ? 13.977 -12.487 0.712 1.00 56.16 200 TYR A C 1
ATOM 1489 O O . TYR A 1 200 ? 14.161 -13.634 0.315 1.00 56.16 200 TYR A O 1
ATOM 1497 N N . LYS A 1 201 ? 14.144 -12.155 2.000 1.00 59.34 201 LYS A N 1
ATOM 1498 C CA . LYS A 1 201 ? 14.610 -13.068 3.049 1.00 59.34 201 LYS A CA 1
ATOM 1499 C C . LYS A 1 201 ? 13.530 -13.498 4.046 1.00 59.34 201 LYS A C 1
ATOM 1501 O O . LYS A 1 201 ? 13.867 -14.219 4.982 1.00 59.34 201 LYS A O 1
ATOM 1506 N N . VAL A 1 202 ? 12.282 -13.045 3.912 1.00 66.25 202 VAL A N 1
ATOM 1507 C CA . VAL A 1 202 ? 11.191 -13.387 4.840 1.00 66.25 202 VAL A CA 1
ATOM 1508 C C . VAL A 1 202 ? 10.135 -14.196 4.086 1.00 66.25 202 VAL A C 1
ATOM 1510 O O . VAL A 1 202 ? 9.411 -13.623 3.272 1.00 66.25 202 VAL A O 1
ATOM 1513 N N . PRO A 1 203 ? 10.015 -15.510 4.347 1.00 71.75 203 PRO A N 1
ATOM 1514 C CA . PRO A 1 203 ? 8.933 -16.310 3.787 1.00 71.75 203 PRO A CA 1
ATOM 1515 C C . PRO A 1 203 ? 7.574 -15.739 4.223 1.00 71.75 203 PRO A C 1
ATOM 1517 O O . PRO A 1 203 ? 7.317 -15.577 5.416 1.00 71.75 203 PRO A O 1
ATOM 1520 N N . LEU A 1 204 ? 6.712 -15.386 3.265 1.00 72.69 204 LEU A N 1
ATOM 1521 C CA . LEU A 1 204 ? 5.416 -14.747 3.545 1.00 72.69 204 LEU A CA 1
ATOM 1522 C C . LEU A 1 204 ? 4.473 -15.625 4.364 1.00 72.69 204 LEU A C 1
ATOM 1524 O O . LEU A 1 204 ? 3.712 -15.136 5.198 1.00 72.69 204 LEU A O 1
ATOM 1528 N N . ASP A 1 205 ? 4.530 -16.927 4.122 1.00 77.69 205 ASP A N 1
ATOM 1529 C CA . ASP A 1 205 ? 3.792 -17.941 4.865 1.00 77.69 205 ASP A CA 1
ATOM 1530 C C . ASP A 1 205 ? 4.205 -18.000 6.346 1.00 77.69 205 ASP A C 1
ATOM 1532 O O . ASP A 1 205 ? 3.478 -18.561 7.161 1.00 77.69 205 ASP A O 1
ATOM 1536 N N . GLN A 1 206 ? 5.329 -17.372 6.707 1.00 83.44 206 GLN A N 1
ATOM 1537 C CA . GLN A 1 206 ? 5.844 -17.270 8.071 1.00 83.44 206 GLN A CA 1
ATOM 1538 C C . GLN A 1 206 ? 5.632 -15.890 8.706 1.00 83.44 206 GLN A C 1
ATOM 1540 O O . GLN A 1 206 ? 6.090 -15.672 9.830 1.00 83.44 206 GLN A O 1
ATOM 1545 N N . LEU A 1 207 ? 4.957 -14.944 8.034 1.00 87.69 207 LEU A N 1
ATOM 1546 C CA . LEU A 1 207 ? 4.643 -13.661 8.665 1.00 87.69 207 LEU A CA 1
ATOM 1547 C C . LEU A 1 207 ? 3.740 -13.884 9.889 1.00 87.69 207 LEU A C 1
ATOM 1549 O O . LEU A 1 207 ? 2.698 -14.537 9.746 1.00 87.69 207 LEU A O 1
ATOM 1553 N N . PRO A 1 208 ? 4.097 -13.327 11.064 1.00 93.62 208 PRO A N 1
ATOM 1554 C CA . PRO A 1 208 ? 3.277 -13.435 12.259 1.00 93.62 208 PRO A CA 1
ATOM 1555 C C . PRO A 1 208 ? 1.874 -12.866 12.038 1.00 93.62 208 PRO A C 1
ATOM 1557 O O . PRO A 1 208 ? 1.695 -11.821 11.414 1.00 93.62 208 PRO A O 1
ATOM 1560 N N . THR A 1 209 ? 0.876 -13.548 12.594 1.00 94.31 209 THR A N 1
ATOM 1561 C CA . THR A 1 209 ? -0.510 -13.062 12.684 1.00 94.31 209 THR A CA 1
ATOM 1562 C C . THR A 1 209 ? -0.764 -12.268 13.965 1.00 94.31 209 THR A C 1
ATOM 1564 O O . THR A 1 209 ? -1.832 -11.686 14.127 1.00 94.31 209 THR A O 1
ATOM 1567 N N . ASP A 1 210 ? 0.195 -12.272 14.891 1.00 94.69 210 ASP A N 1
ATOM 1568 C CA . ASP A 1 210 ? 0.186 -11.426 16.077 1.00 94.69 210 ASP A CA 1
ATOM 1569 C C . ASP A 1 210 ? 0.776 -10.041 15.730 1.00 94.69 210 ASP A C 1
ATOM 1571 O O . ASP A 1 210 ? 1.906 -9.983 15.229 1.00 94.69 210 ASP A O 1
ATOM 1575 N N . PRO A 1 211 ? 0.044 -8.932 15.956 1.00 94.06 211 PRO A N 1
ATOM 1576 C CA . PRO A 1 211 ? 0.500 -7.590 15.591 1.00 94.06 211 PRO A CA 1
ATOM 1577 C C . PRO A 1 211 ? 1.815 -7.175 16.261 1.00 94.06 211 PRO A C 1
ATOM 1579 O O . PRO A 1 211 ? 2.664 -6.566 15.611 1.00 94.06 211 PRO A O 1
ATOM 1582 N N . GLU A 1 212 ? 2.025 -7.526 17.533 1.00 92.38 212 GLU A N 1
ATOM 1583 C CA . GLU A 1 212 ? 3.232 -7.151 18.279 1.00 92.38 212 GLU A CA 1
ATOM 1584 C C . GLU A 1 212 ? 4.467 -7.886 17.734 1.00 92.38 212 GLU A C 1
ATOM 1586 O O . GLU A 1 212 ? 5.514 -7.276 17.474 1.00 92.38 212 GLU A O 1
ATOM 1591 N N . GLN A 1 213 ? 4.336 -9.192 17.484 1.00 94.00 213 GLN A N 1
ATOM 1592 C CA . GLN A 1 213 ? 5.379 -9.997 16.850 1.00 94.00 213 GLN A CA 1
ATOM 1593 C C . GLN A 1 213 ? 5.667 -9.532 15.425 1.00 94.00 213 GLN A C 1
ATOM 1595 O O . GLN A 1 213 ? 6.836 -9.461 15.039 1.00 94.00 213 GLN A O 1
ATOM 1600 N N . LEU A 1 214 ? 4.630 -9.191 14.653 1.00 92.62 214 LEU A N 1
ATOM 1601 C CA . LEU A 1 214 ? 4.788 -8.650 13.309 1.00 92.62 214 LEU A CA 1
ATOM 1602 C C . LEU A 1 214 ? 5.550 -7.324 13.364 1.00 92.62 214 LEU A C 1
ATOM 1604 O O . LEU A 1 214 ? 6.614 -7.228 12.764 1.00 92.62 214 LEU A O 1
ATOM 1608 N N . GLY A 1 215 ? 5.094 -6.339 14.142 1.00 90.50 215 GLY A N 1
ATOM 1609 C CA . GLY A 1 215 ? 5.779 -5.051 14.296 1.00 90.50 215 GLY A CA 1
ATOM 1610 C C . GLY A 1 215 ? 7.244 -5.202 14.724 1.00 90.50 215 GLY A C 1
ATOM 1611 O O . GLY A 1 215 ? 8.137 -4.574 14.149 1.00 90.50 215 GLY A O 1
ATOM 1612 N N . THR A 1 216 ? 7.513 -6.108 15.669 1.00 89.19 216 THR A N 1
ATOM 1613 C CA . THR A 1 216 ? 8.877 -6.441 16.105 1.00 89.19 216 THR A CA 1
ATOM 1614 C C . THR A 1 216 ? 9.709 -7.041 14.973 1.00 89.19 216 THR A C 1
ATOM 1616 O O . THR A 1 216 ? 10.865 -6.650 14.797 1.00 89.19 216 THR A O 1
ATOM 1619 N N . LEU A 1 217 ? 9.142 -7.963 14.187 1.00 88.00 217 LEU A N 1
ATOM 1620 C CA . LEU A 1 217 ? 9.813 -8.564 13.037 1.00 88.00 217 LEU A CA 1
ATOM 1621 C C . LEU A 1 217 ? 10.210 -7.497 12.010 1.00 88.00 217 LEU A C 1
ATOM 1623 O O . LEU A 1 217 ? 11.370 -7.484 11.602 1.00 88.00 217 LEU A O 1
ATOM 1627 N N . LEU A 1 218 ? 9.294 -6.594 11.639 1.00 85.88 218 LEU A N 1
ATOM 1628 C CA . LEU A 1 218 ? 9.543 -5.523 10.659 1.00 85.88 218 LEU A CA 1
ATOM 1629 C C . LEU A 1 218 ? 10.684 -4.604 11.128 1.00 85.88 218 LEU A C 1
ATOM 1631 O O . LEU A 1 218 ? 11.633 -4.336 10.391 1.00 85.88 218 LEU A O 1
ATOM 1635 N N . LEU A 1 219 ? 10.637 -4.177 12.394 1.00 85.00 219 LEU A N 1
ATOM 1636 C CA . LEU A 1 219 ? 11.666 -3.326 12.994 1.00 85.00 219 LEU A CA 1
ATOM 1637 C C . LEU A 1 219 ? 13.033 -4.015 13.054 1.00 85.00 219 LEU A C 1
ATOM 1639 O O . LEU A 1 219 ? 14.051 -3.399 12.740 1.00 85.00 219 LEU A O 1
ATOM 1643 N N . GLN A 1 220 ? 13.080 -5.284 13.467 1.00 82.62 220 GLN A N 1
ATOM 1644 C CA . GLN A 1 220 ? 14.337 -6.034 13.517 1.00 82.62 220 GLN A CA 1
ATOM 1645 C C . GLN A 1 220 ? 14.907 -6.273 12.127 1.00 82.62 220 GLN A C 1
ATOM 1647 O O . GLN A 1 220 ? 16.114 -6.217 11.920 1.00 82.62 220 GLN A O 1
ATOM 1652 N N . ALA A 1 221 ? 14.049 -6.511 11.148 1.00 78.44 221 ALA A N 1
ATOM 1653 C CA . ALA A 1 221 ? 14.508 -6.811 9.814 1.00 78.44 221 ALA A CA 1
ATOM 1654 C C . ALA A 1 221 ? 15.077 -5.568 9.093 1.00 78.44 221 ALA A C 1
ATOM 1656 O O . ALA A 1 221 ? 16.034 -5.704 8.325 1.00 78.44 221 ALA A O 1
ATOM 1657 N N . HIS A 1 222 ? 14.618 -4.360 9.443 1.00 76.00 222 HIS A N 1
ATOM 1658 C CA . HIS A 1 222 ? 15.322 -3.108 9.126 1.00 76.00 222 HIS A CA 1
ATOM 1659 C C . HIS A 1 222 ? 16.676 -2.990 9.830 1.00 76.00 222 HIS A C 1
ATOM 1661 O O . HIS A 1 222 ? 17.681 -2.704 9.180 1.00 76.00 222 HIS A O 1
ATOM 1667 N N . LYS A 1 223 ? 16.743 -3.279 11.137 1.00 76.19 223 LYS A N 1
ATOM 1668 C CA . LYS A 1 223 ? 18.003 -3.232 11.909 1.00 76.19 223 LYS A CA 1
ATOM 1669 C C . LYS A 1 223 ? 19.077 -4.171 11.359 1.00 76.19 223 LYS A C 1
ATOM 1671 O O . LYS A 1 223 ? 20.250 -3.805 11.312 1.00 76.19 223 LYS A O 1
ATOM 1676 N N . ASP A 1 224 ? 18.670 -5.352 10.912 1.00 74.19 224 ASP A N 1
ATOM 1677 C CA . ASP A 1 224 ? 19.568 -6.387 10.401 1.00 74.19 224 ASP A CA 1
ATOM 1678 C C . ASP A 1 224 ? 19.918 -6.201 8.912 1.00 74.19 224 ASP A C 1
ATOM 1680 O O . ASP A 1 224 ? 20.556 -7.071 8.314 1.00 74.19 224 ASP A O 1
ATOM 1684 N N . GLY A 1 225 ? 19.443 -5.123 8.270 1.00 67.12 225 GLY A N 1
ATOM 1685 C CA . GLY A 1 225 ? 19.611 -4.903 6.828 1.00 67.12 225 GLY A CA 1
ATOM 1686 C C . GLY A 1 225 ? 18.964 -6.000 5.975 1.00 67.12 225 GLY A C 1
ATOM 1687 O O . GLY A 1 225 ? 19.321 -6.198 4.813 1.00 67.12 225 GLY A O 1
ATOM 1688 N N . ARG A 1 226 ? 18.023 -6.760 6.550 1.00 65.19 226 ARG A N 1
ATOM 1689 C CA . ARG A 1 226 ? 17.233 -7.756 5.819 1.00 65.19 226 ARG A CA 1
ATOM 1690 C C . ARG A 1 226 ? 16.220 -7.080 4.902 1.00 65.19 226 ARG A C 1
ATOM 1692 O O . ARG A 1 226 ? 15.793 -7.718 3.947 1.00 65.19 226 ARG A O 1
ATOM 1699 N N . TRP A 1 227 ? 15.853 -5.834 5.209 1.00 62.22 227 TRP A N 1
ATOM 1700 C CA . TRP A 1 227 ? 14.748 -5.127 4.568 1.00 62.22 227 TRP A CA 1
ATOM 1701 C C . TRP A 1 227 ? 15.156 -4.097 3.505 1.00 62.22 227 TRP A C 1
ATOM 1703 O O . TRP A 1 227 ? 14.308 -3.666 2.731 1.00 62.22 227 TRP A O 1
ATOM 1713 N N . THR A 1 228 ? 16.446 -3.777 3.346 1.00 48.88 228 THR A N 1
ATOM 1714 C CA . THR A 1 228 ? 16.899 -2.877 2.267 1.00 48.88 228 THR A CA 1
ATOM 1715 C C . THR A 1 228 ? 18.320 -3.181 1.768 1.00 48.88 228 THR A C 1
ATOM 1717 O O . THR A 1 228 ? 19.283 -3.105 2.532 1.00 48.88 228 THR A O 1
ATOM 1720 N N . PRO A 1 229 ? 18.522 -3.415 0.458 1.00 40.88 229 PRO A N 1
ATOM 1721 C CA . PRO A 1 229 ? 19.782 -3.118 -0.210 1.00 40.88 229 PRO A CA 1
ATOM 1722 C C . PRO A 1 229 ? 19.875 -1.592 -0.393 1.00 40.88 229 PRO A C 1
ATOM 1724 O O . PRO A 1 229 ? 19.220 -1.023 -1.263 1.00 40.88 229 PRO A O 1
ATOM 1727 N N . GLY A 1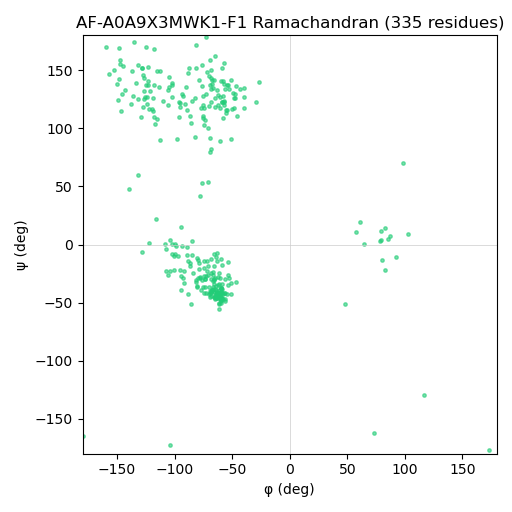 230 ? 20.667 -0.915 0.447 1.00 42.94 230 GLY A N 1
ATOM 1728 C CA . GLY A 1 230 ? 20.979 0.518 0.297 1.00 42.94 230 GLY A CA 1
ATOM 1729 C C . GLY A 1 230 ? 20.244 1.489 1.231 1.00 42.94 230 GLY A C 1
ATOM 1730 O O . GLY A 1 230 ? 20.368 2.697 1.044 1.00 42.94 230 GLY A O 1
ATOM 1731 N N . GLY A 1 231 ? 19.517 0.996 2.239 1.00 41.69 231 GLY A N 1
ATOM 1732 C CA . GLY A 1 231 ? 18.977 1.836 3.310 1.00 41.69 231 GLY A CA 1
ATOM 1733 C C . GLY A 1 231 ? 20.091 2.416 4.188 1.00 41.69 231 GLY A C 1
ATOM 1734 O O . GLY A 1 231 ? 21.090 1.756 4.475 1.00 41.69 231 GLY A O 1
ATOM 1735 N N . SER A 1 232 ? 19.928 3.670 4.608 1.00 43.03 232 SER A N 1
ATOM 1736 C CA . SER A 1 232 ? 20.787 4.303 5.610 1.00 43.03 232 SER A CA 1
ATOM 1737 C C . SER A 1 232 ? 20.662 3.548 6.940 1.00 43.03 232 SER A C 1
ATOM 1739 O O . SER A 1 232 ? 19.572 3.483 7.500 1.00 43.03 232 SER A O 1
ATOM 1741 N N . TRP A 1 233 ? 21.771 3.007 7.462 1.00 49.78 233 TRP A N 1
ATOM 1742 C CA . TRP A 1 233 ? 21.866 2.351 8.779 1.00 49.78 233 TRP A CA 1
ATOM 1743 C C . TRP A 1 233 ? 21.766 3.374 9.924 1.00 49.78 233 TRP A C 1
ATOM 1745 O O . TRP A 1 233 ? 22.646 3.459 10.768 1.00 49.78 233 TRP A O 1
ATOM 1755 N N . ASP A 1 234 ? 20.727 4.206 9.956 1.00 57.41 234 ASP A N 1
ATOM 1756 C CA . ASP A 1 234 ? 20.443 5.013 11.143 1.00 57.41 234 ASP A CA 1
ATOM 1757 C C . ASP A 1 234 ? 19.137 4.535 11.790 1.00 57.41 234 ASP A C 1
ATOM 1759 O O . ASP A 1 234 ? 18.058 5.030 11.438 1.00 57.41 234 ASP A O 1
ATOM 1763 N N . PRO A 1 235 ? 19.218 3.570 12.732 1.00 50.06 235 PRO A N 1
ATOM 1764 C CA . PRO A 1 235 ? 18.061 2.988 13.407 1.00 50.06 235 PRO A CA 1
ATOM 1765 C C . PRO A 1 235 ? 17.302 3.988 14.296 1.00 50.06 235 PRO A C 1
ATOM 1767 O O . PRO A 1 235 ? 16.247 3.643 14.828 1.00 50.06 235 PRO A O 1
ATOM 1770 N N . LEU A 1 236 ? 17.840 5.198 14.491 1.00 51.16 236 LEU A N 1
ATOM 1771 C CA . LEU A 1 236 ? 17.235 6.273 15.279 1.00 51.16 236 LEU A CA 1
ATOM 1772 C C . LEU A 1 236 ? 16.704 7.417 14.412 1.00 51.16 236 LEU A C 1
ATOM 1774 O O . LEU A 1 236 ? 16.095 8.351 14.937 1.00 51.16 236 LEU A O 1
ATOM 1778 N N . SER A 1 237 ? 16.906 7.355 13.097 1.00 63.75 237 SER A N 1
ATOM 1779 C CA . SER A 1 237 ? 16.335 8.346 12.198 1.00 63.75 237 SER A CA 1
ATOM 1780 C C . SER A 1 237 ? 14.817 8.167 12.113 1.00 63.75 237 SER A C 1
ATOM 1782 O O . SER A 1 237 ? 14.289 7.052 12.107 1.00 63.75 237 SER A O 1
ATOM 1784 N N . SER A 1 238 ? 14.092 9.278 11.977 1.00 66.25 238 SER A N 1
ATOM 1785 C CA . SER A 1 238 ? 12.669 9.276 11.610 1.00 66.25 238 SER A CA 1
ATOM 1786 C C . SER A 1 238 ? 12.377 8.478 10.325 1.00 66.25 238 SER A C 1
ATOM 1788 O O . SER A 1 238 ? 11.230 8.104 10.093 1.00 66.25 238 SER A O 1
ATOM 1790 N N . GLY A 1 239 ? 13.407 8.154 9.530 1.00 73.56 239 GLY A N 1
ATOM 1791 C CA . GLY A 1 239 ? 13.326 7.302 8.345 1.00 73.56 239 GLY A CA 1
ATOM 1792 C C . GLY A 1 239 ? 12.814 5.892 8.632 1.00 73.56 239 GLY A C 1
ATOM 1793 O O . GLY A 1 239 ? 11.921 5.441 7.925 1.00 73.56 239 GLY A O 1
ATOM 1794 N N . VAL A 1 240 ? 13.250 5.242 9.720 1.00 79.75 240 VAL A N 1
ATOM 1795 C CA . VAL A 1 240 ? 12.841 3.850 10.017 1.00 79.75 240 VAL A CA 1
ATOM 1796 C C . VAL A 1 240 ? 11.330 3.731 10.170 1.00 79.75 240 VAL A C 1
ATOM 1798 O O . VAL A 1 240 ? 10.733 2.749 9.732 1.00 79.75 240 VAL A O 1
ATOM 1801 N N . LYS A 1 241 ? 10.693 4.743 10.776 1.00 83.56 241 LYS A N 1
ATOM 1802 C CA . LYS A 1 241 ? 9.241 4.727 10.945 1.00 83.56 241 LYS A CA 1
ATOM 1803 C C . LYS A 1 241 ? 8.526 4.738 9.599 1.00 83.56 241 LYS A C 1
ATOM 1805 O O . LYS A 1 241 ? 7.602 3.961 9.361 1.00 83.56 241 LYS A O 1
ATOM 1810 N N . TYR A 1 242 ? 8.983 5.617 8.715 1.00 85.56 242 TYR A N 1
ATOM 1811 C CA . TYR A 1 242 ? 8.459 5.685 7.366 1.00 85.56 242 TYR A CA 1
ATOM 1812 C C . TYR A 1 242 ? 8.726 4.398 6.574 1.00 85.56 242 TYR A C 1
ATOM 1814 O O . TYR A 1 242 ? 7.834 3.921 5.879 1.00 85.56 242 TYR A O 1
ATOM 1822 N N . ASP A 1 243 ? 9.917 3.817 6.696 1.00 83.25 243 ASP A N 1
ATOM 1823 C CA . ASP A 1 243 ? 10.278 2.619 5.943 1.00 83.25 243 ASP A CA 1
ATOM 1824 C C . ASP A 1 243 ? 9.406 1.424 6.354 1.00 83.25 243 ASP A C 1
ATOM 1826 O O . ASP A 1 243 ? 8.795 0.792 5.496 1.00 83.25 243 ASP A O 1
ATOM 1830 N N . VAL A 1 244 ? 9.212 1.199 7.661 1.00 85.75 244 VAL A N 1
ATOM 1831 C CA . VAL A 1 244 ? 8.283 0.168 8.168 1.00 85.75 244 VAL A CA 1
ATOM 1832 C C . VAL A 1 244 ? 6.856 0.390 7.662 1.00 85.75 244 VAL A C 1
ATOM 1834 O O . VAL A 1 244 ? 6.183 -0.567 7.276 1.00 85.75 244 VAL A O 1
ATOM 1837 N N . LEU A 1 245 ? 6.378 1.639 7.659 1.00 90.31 245 LEU A N 1
ATOM 1838 C CA . LEU A 1 245 ? 5.068 1.979 7.106 1.00 90.31 245 LEU A CA 1
ATOM 1839 C C . LEU A 1 245 ? 4.987 1.613 5.620 1.00 90.31 245 LEU A C 1
ATOM 1841 O O . LEU A 1 245 ? 4.042 0.945 5.209 1.00 90.31 245 LEU A O 1
ATOM 1845 N N . ARG A 1 246 ? 5.968 2.029 4.817 1.00 86.56 246 ARG A N 1
ATOM 1846 C CA . ARG A 1 246 ? 6.008 1.744 3.380 1.00 86.56 246 ARG A CA 1
ATOM 1847 C C . ARG A 1 246 ? 5.966 0.243 3.111 1.00 86.56 246 ARG A C 1
ATOM 1849 O O . ARG A 1 246 ? 5.241 -0.197 2.224 1.00 86.56 246 ARG A O 1
ATOM 1856 N N . ASP A 1 247 ? 6.690 -0.541 3.891 1.00 85.31 247 ASP A N 1
ATOM 1857 C CA . ASP A 1 247 ? 6.716 -1.987 3.721 1.00 85.31 247 ASP A CA 1
ATOM 1858 C C . ASP A 1 247 ? 5.393 -2.655 4.111 1.00 85.31 247 ASP A C 1
ATOM 1860 O O . ASP A 1 247 ? 4.950 -3.580 3.433 1.00 85.31 247 ASP A O 1
ATOM 1864 N N . LEU A 1 248 ? 4.715 -2.165 5.155 1.00 90.56 248 LEU A N 1
ATOM 1865 C CA . LEU A 1 248 ? 3.349 -2.591 5.476 1.00 90.56 248 LEU A CA 1
ATOM 1866 C C . LEU A 1 248 ? 2.388 -2.295 4.322 1.00 90.56 248 LEU A C 1
ATOM 1868 O O . LEU A 1 248 ? 1.545 -3.132 4.007 1.00 90.56 248 LEU A O 1
ATOM 1872 N N . LEU A 1 249 ? 2.524 -1.136 3.670 1.00 91.88 249 LEU A N 1
ATOM 1873 C CA . LEU A 1 249 ? 1.707 -0.786 2.506 1.00 91.88 249 LEU A CA 1
ATOM 1874 C C . LEU A 1 249 ? 1.964 -1.749 1.339 1.00 91.88 249 LEU A C 1
ATOM 1876 O O . LEU A 1 249 ? 0.999 -2.272 0.789 1.00 91.88 249 LEU A O 1
ATOM 1880 N N . VAL A 1 250 ? 3.229 -2.058 1.030 1.00 86.94 250 VAL A N 1
ATOM 1881 C CA . VAL A 1 250 ? 3.607 -3.033 -0.017 1.00 86.94 250 VAL A CA 1
ATOM 1882 C C . VAL A 1 250 ? 3.094 -4.440 0.306 1.00 86.94 250 VAL A C 1
ATOM 1884 O O . VAL A 1 250 ? 2.561 -5.138 -0.558 1.00 86.94 250 VAL A O 1
ATOM 1887 N N . LEU A 1 251 ? 3.212 -4.873 1.562 1.00 88.06 251 LEU A N 1
ATOM 1888 C CA . LEU A 1 251 ? 2.677 -6.158 2.004 1.00 88.06 251 LEU A CA 1
ATOM 1889 C C . LEU A 1 251 ? 1.152 -6.221 1.848 1.00 88.06 251 LEU A C 1
ATOM 1891 O O . LEU A 1 251 ? 0.609 -7.226 1.393 1.00 88.06 251 LEU A O 1
ATOM 1895 N N . LEU A 1 252 ? 0.448 -5.150 2.208 1.00 90.31 252 LEU A N 1
ATOM 1896 C CA . LEU A 1 252 ? -1.004 -5.087 2.081 1.00 90.31 252 LEU A CA 1
ATOM 1897 C C . LEU A 1 252 ? -1.459 -5.092 0.617 1.00 90.31 252 LEU A C 1
ATOM 1899 O O . LEU A 1 252 ? -2.539 -5.618 0.339 1.00 90.31 252 LEU A O 1
ATOM 1903 N N . THR A 1 253 ? -0.679 -4.545 -0.316 1.00 89.06 253 THR A N 1
ATOM 1904 C CA . THR A 1 253 ? -1.062 -4.440 -1.733 1.00 89.06 253 THR A CA 1
ATOM 1905 C C . THR A 1 253 ? -0.738 -5.691 -2.530 1.00 89.06 253 THR A C 1
ATOM 1907 O O . THR A 1 253 ? -1.611 -6.227 -3.225 1.00 89.06 253 THR A O 1
ATOM 1910 N N . ASP A 1 254 ? 0.506 -6.151 -2.424 1.00 85.50 254 ASP A N 1
ATOM 1911 C CA . ASP A 1 254 ? 1.098 -7.093 -3.368 1.00 85.50 254 ASP A CA 1
ATOM 1912 C C . ASP A 1 254 ? 1.258 -8.508 -2.788 1.00 85.50 254 ASP A C 1
ATOM 1914 O O . ASP A 1 254 ? 1.286 -9.478 -3.548 1.00 85.50 254 ASP A O 1
ATOM 1918 N N . ALA A 1 255 ? 1.313 -8.665 -1.458 1.00 83.88 255 ALA A N 1
ATOM 1919 C CA . ALA A 1 255 ? 1.546 -9.973 -0.847 1.00 83.88 255 ALA A CA 1
ATOM 1920 C C . ALA A 1 255 ? 0.338 -10.914 -0.972 1.00 83.88 255 ALA A C 1
ATOM 1922 O O . ALA A 1 255 ? -0.823 -10.514 -0.850 1.00 83.88 255 ALA A O 1
ATOM 1923 N N . ASN A 1 256 ? 0.621 -12.218 -1.060 1.00 82.69 256 ASN A N 1
ATOM 1924 C CA . ASN A 1 256 ? -0.364 -13.281 -0.833 1.00 82.69 256 ASN A CA 1
ATOM 1925 C C . ASN A 1 256 ? -0.655 -13.472 0.670 1.00 82.69 256 ASN A C 1
ATOM 1927 O O . ASN A 1 256 ? -0.488 -14.562 1.214 1.00 82.69 256 ASN A O 1
ATOM 1931 N N . ALA A 1 257 ? -1.005 -12.391 1.367 1.00 84.94 257 ALA A N 1
ATOM 1932 C CA . ALA A 1 257 ? -1.248 -12.428 2.800 1.00 84.94 257 ALA A CA 1
ATOM 1933 C C . ALA A 1 257 ? -2.612 -13.058 3.114 1.00 84.94 257 ALA A C 1
ATOM 1935 O O . ALA A 1 257 ? -3.631 -12.729 2.501 1.00 84.94 257 ALA A O 1
ATOM 1936 N N . THR A 1 258 ? -2.638 -13.925 4.123 1.00 87.06 258 THR A N 1
ATOM 1937 C CA . THR A 1 258 ? -3.888 -14.449 4.687 1.00 87.06 258 THR A CA 1
ATOM 1938 C C . THR A 1 258 ? -4.708 -13.331 5.337 1.00 87.06 258 THR A C 1
ATOM 1940 O O . THR A 1 258 ? -4.178 -12.279 5.702 1.00 87.06 258 THR A O 1
ATOM 1943 N N . SER A 1 259 ? -6.002 -13.572 5.559 1.00 87.06 259 SER A N 1
ATOM 1944 C CA . SER A 1 259 ? -6.883 -12.648 6.292 1.00 87.06 259 SER A CA 1
ATOM 1945 C C . SER A 1 259 ? -6.300 -12.224 7.642 1.00 87.06 259 SER A C 1
ATOM 1947 O O . SER A 1 259 ? -6.327 -11.048 7.997 1.00 87.06 259 SER A O 1
ATOM 1949 N N . GLN A 1 260 ? -5.724 -13.180 8.375 1.00 88.94 260 GLN A N 1
ATOM 1950 C CA . GLN A 1 260 ? -5.139 -12.960 9.698 1.00 88.94 260 GLN A CA 1
ATOM 1951 C C . GLN A 1 260 ? -3.868 -12.108 9.626 1.00 88.94 260 GLN A C 1
ATOM 1953 O O . GLN A 1 260 ? -3.682 -11.208 10.437 1.00 88.94 260 GLN A O 1
ATOM 1958 N N . GLN A 1 261 ? -3.017 -12.333 8.623 1.00 91.19 261 GLN A N 1
ATOM 1959 C CA . GLN A 1 261 ? -1.835 -11.497 8.398 1.00 91.19 261 GLN A CA 1
ATOM 1960 C C . GLN A 1 261 ? -2.229 -10.069 7.999 1.00 91.19 261 GLN A C 1
ATOM 1962 O O . GLN A 1 261 ? -1.643 -9.112 8.496 1.00 91.19 261 GLN A O 1
ATOM 1967 N N . ARG A 1 262 ? -3.254 -9.894 7.151 1.00 90.75 262 ARG A N 1
ATOM 1968 C CA . ARG A 1 262 ? -3.782 -8.561 6.794 1.00 90.75 262 ARG A CA 1
ATOM 1969 C C . ARG A 1 262 ? -4.381 -7.843 7.993 1.00 90.75 262 ARG A C 1
ATOM 1971 O O . ARG A 1 262 ? -4.101 -6.663 8.178 1.00 90.75 262 ARG A O 1
ATOM 1978 N N . ALA A 1 263 ? -5.139 -8.552 8.826 1.00 90.94 263 ALA A N 1
ATOM 1979 C CA . ALA A 1 263 ? -5.621 -8.022 10.095 1.00 90.94 263 ALA A CA 1
ATOM 1980 C C . ALA A 1 263 ? -4.458 -7.539 10.971 1.00 90.94 263 ALA A C 1
ATOM 1982 O O . ALA A 1 263 ? -4.484 -6.401 11.428 1.00 90.94 263 ALA A O 1
ATOM 1983 N N . ALA A 1 264 ? -3.413 -8.357 11.130 1.00 93.44 264 ALA A N 1
ATOM 1984 C CA . ALA A 1 264 ? -2.236 -7.999 11.915 1.00 93.44 264 ALA A CA 1
ATOM 1985 C C . ALA A 1 264 ? -1.536 -6.744 11.373 1.00 93.44 264 ALA A C 1
ATOM 1987 O O . ALA A 1 264 ? -1.240 -5.829 12.136 1.00 93.44 264 ALA A O 1
ATOM 1988 N N . MET A 1 265 ? -1.335 -6.659 10.055 1.00 93.94 265 MET A N 1
ATOM 1989 C CA . MET A 1 265 ? -0.750 -5.486 9.396 1.00 93.94 265 MET A CA 1
ATOM 1990 C C . MET A 1 265 ? -1.571 -4.212 9.616 1.00 93.94 265 MET A C 1
ATOM 1992 O O . MET A 1 265 ? -1.007 -3.166 9.929 1.00 93.94 265 MET A O 1
ATOM 1996 N N . ILE A 1 266 ? -2.898 -4.293 9.477 1.00 94.12 266 ILE A N 1
ATOM 1997 C CA . ILE A 1 266 ? -3.789 -3.159 9.746 1.00 94.12 266 ILE A CA 1
ATOM 1998 C C . ILE A 1 266 ? -3.676 -2.756 11.215 1.00 94.12 266 ILE A C 1
ATOM 2000 O O . ILE A 1 266 ? -3.496 -1.575 11.491 1.00 94.12 266 ILE A O 1
ATOM 2004 N N . THR A 1 2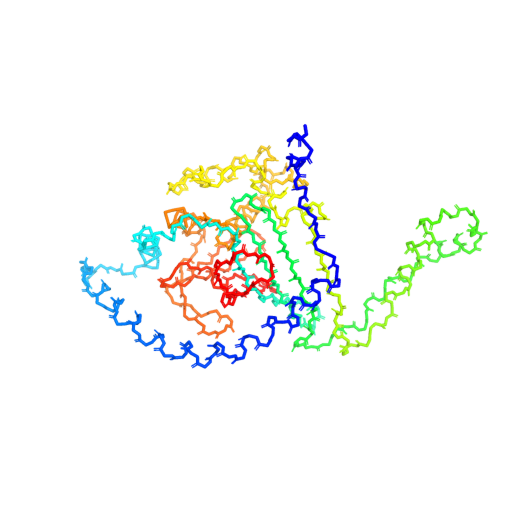67 ? -3.694 -3.712 12.149 1.00 93.62 267 THR A N 1
ATOM 2005 C CA . THR A 1 267 ? -3.524 -3.415 13.576 1.00 93.62 267 THR A CA 1
ATOM 2006 C C . THR A 1 267 ? -2.215 -2.674 13.839 1.00 93.62 267 THR A C 1
ATOM 2008 O O . THR A 1 267 ? -2.252 -1.611 14.455 1.00 93.62 267 THR A O 1
ATOM 2011 N N . VAL A 1 268 ? -1.088 -3.136 13.280 1.00 93.69 268 VAL A N 1
ATOM 2012 C CA . VAL A 1 268 ? 0.215 -2.454 13.403 1.00 93.69 268 VAL A CA 1
ATOM 2013 C C . VAL A 1 268 ? 0.150 -1.004 12.908 1.00 93.69 268 VAL A C 1
ATOM 2015 O O . VAL A 1 268 ? 0.681 -0.110 13.562 1.00 93.69 268 VAL A O 1
ATOM 2018 N N . LEU A 1 269 ? -0.526 -0.734 11.787 1.00 93.75 269 LEU A N 1
ATOM 2019 C CA . LEU A 1 269 ? -0.703 0.632 11.274 1.00 93.75 269 LEU A CA 1
ATOM 2020 C C . LEU A 1 269 ? -1.565 1.507 12.194 1.00 93.75 269 LEU A C 1
ATOM 2022 O O . LEU A 1 269 ? -1.335 2.709 12.305 1.00 93.75 269 LEU A O 1
ATOM 2026 N N . THR A 1 270 ? -2.554 0.913 12.856 1.00 92.12 270 THR A N 1
ATOM 2027 C CA . THR A 1 270 ? -3.496 1.626 13.735 1.00 92.12 270 THR A CA 1
ATOM 2028 C C . THR A 1 270 ? -3.018 1.789 15.171 1.00 92.12 270 THR A C 1
ATOM 2030 O O . THR A 1 270 ? -3.576 2.592 15.912 1.00 92.12 270 THR A O 1
ATOM 2033 N N . GLU A 1 271 ? -2.003 1.023 15.560 1.00 91.31 271 GLU A N 1
ATOM 2034 C CA . GLU A 1 271 ? -1.310 1.120 16.847 1.00 91.31 271 GLU A CA 1
ATOM 2035 C C . GLU A 1 271 ? 0.037 1.833 16.709 1.00 91.31 271 GLU A C 1
ATOM 2037 O O . GLU A 1 271 ? 0.756 2.027 17.690 1.00 91.31 271 GLU A O 1
ATOM 2042 N N . TYR A 1 272 ? 0.372 2.264 15.491 1.00 86.69 272 TYR A N 1
ATOM 2043 C CA . TYR A 1 272 ? 1.572 3.031 15.218 1.00 86.69 272 TYR A CA 1
ATOM 2044 C C . TYR A 1 272 ? 1.619 4.272 16.115 1.00 86.69 272 TYR A C 1
ATOM 2046 O O . TYR A 1 272 ? 0.604 4.947 16.309 1.00 86.69 272 TYR A O 1
ATOM 2054 N N . GLU A 1 273 ? 2.786 4.585 16.677 1.00 88.94 273 GLU A N 1
ATOM 2055 C CA . GLU A 1 273 ? 2.918 5.684 17.638 1.00 88.94 273 GLU A CA 1
ATOM 2056 C C . GLU A 1 273 ? 2.430 7.010 17.031 1.00 88.94 273 GLU A C 1
ATOM 2058 O O . GLU A 1 273 ? 2.935 7.461 16.003 1.00 88.94 273 GLU A O 1
ATOM 2063 N N . GLY A 1 274 ? 1.452 7.638 17.690 1.00 89.94 274 GLY A N 1
ATOM 2064 C CA . GLY A 1 274 ? 0.847 8.898 17.251 1.00 89.94 274 GLY A CA 1
ATOM 2065 C C . GLY A 1 274 ? -0.190 8.761 16.133 1.00 89.94 274 GLY A C 1
ATOM 2066 O O . GLY A 1 274 ? -0.701 9.778 15.663 1.00 89.94 274 GLY A O 1
ATOM 2067 N N . SER A 1 275 ? -0.517 7.538 15.708 1.00 94.38 275 SER A N 1
ATOM 2068 C CA . SER A 1 275 ? -1.580 7.304 14.736 1.00 94.38 275 SER A CA 1
ATOM 2069 C C . SER A 1 275 ? -2.935 7.817 15.232 1.00 94.38 275 SER A C 1
ATOM 2071 O O . SER A 1 275 ? -3.291 7.718 16.408 1.00 94.38 275 SER A O 1
ATOM 2073 N N . THR A 1 276 ? -3.697 8.407 14.315 1.00 96.50 276 THR A N 1
ATOM 2074 C CA . THR A 1 276 ? -5.038 8.930 14.564 1.00 96.50 276 THR A CA 1
ATOM 2075 C C . THR A 1 276 ? -6.039 8.172 13.693 1.00 96.50 276 THR A C 1
ATOM 2077 O O . THR A 1 276 ? -6.030 8.331 12.471 1.00 96.50 276 THR A O 1
ATOM 2080 N N . PRO A 1 277 ? -6.900 7.330 14.284 1.00 94.50 277 PRO A N 1
ATOM 2081 C CA . PRO A 1 277 ? -7.902 6.582 13.534 1.00 94.50 277 PRO A CA 1
ATOM 2082 C C . PRO A 1 277 ? -8.991 7.500 12.952 1.00 94.50 277 PRO A C 1
ATOM 2084 O O . PRO A 1 277 ? -9.429 8.453 13.596 1.00 94.50 277 PRO A O 1
ATOM 2087 N N . LEU A 1 278 ? -9.469 7.177 11.747 1.00 94.44 278 LEU A N 1
ATOM 2088 C CA . LEU A 1 278 ? -10.510 7.901 11.011 1.00 94.44 278 LEU A CA 1
ATOM 2089 C C . LEU A 1 278 ? -11.705 6.970 10.754 1.00 94.44 278 LEU A C 1
ATOM 2091 O O . LEU A 1 278 ? -11.585 5.971 10.044 1.00 94.44 278 LEU A O 1
ATOM 2095 N N . GLU A 1 279 ? -12.872 7.299 11.315 1.00 87.19 279 GLU A N 1
ATOM 2096 C CA . GLU A 1 279 ? -14.049 6.409 11.293 1.00 87.19 279 GLU A CA 1
ATOM 2097 C C . GLU A 1 279 ? -14.671 6.241 9.904 1.00 87.19 279 GLU A C 1
ATOM 2099 O O . GLU A 1 279 ? -15.063 5.136 9.532 1.00 87.19 279 GLU A O 1
ATOM 2104 N N . SER A 1 280 ? -14.773 7.341 9.157 1.00 92.56 280 SER A N 1
ATOM 2105 C CA . SER A 1 280 ? -15.356 7.393 7.818 1.00 92.56 280 SER A CA 1
ATOM 2106 C C . SER A 1 280 ? -14.608 8.441 7.014 1.00 92.56 280 SER A C 1
ATOM 2108 O O . SER A 1 280 ? -14.643 9.631 7.333 1.00 92.56 280 SER A O 1
ATOM 2110 N N . VAL A 1 281 ? -13.918 7.996 5.976 1.00 96.94 281 VAL A N 1
ATOM 2111 C CA . VAL A 1 281 ? -13.150 8.855 5.078 1.00 96.94 281 VAL A CA 1
ATOM 2112 C C . VAL A 1 281 ? -13.394 8.410 3.646 1.00 96.94 281 VAL A C 1
ATOM 2114 O O . VAL A 1 281 ? -13.645 7.236 3.388 1.00 96.94 281 VAL A O 1
ATOM 2117 N N . LYS A 1 282 ? -13.328 9.353 2.709 1.00 97.81 282 LYS A N 1
ATOM 2118 C CA . LYS A 1 282 ? -13.355 9.052 1.281 1.00 97.81 282 LYS A CA 1
ATOM 2119 C C . LYS A 1 282 ? -11.958 9.144 0.708 1.00 97.81 282 LYS A C 1
ATOM 2121 O O . LYS A 1 282 ? -11.233 10.080 1.034 1.00 97.81 282 LYS A O 1
ATOM 2126 N N . ASP A 1 283 ? -11.622 8.204 -0.161 1.00 97.19 283 ASP A N 1
ATOM 2127 C CA . ASP A 1 283 ? -10.436 8.322 -1.004 1.00 97.19 283 ASP A CA 1
ATOM 21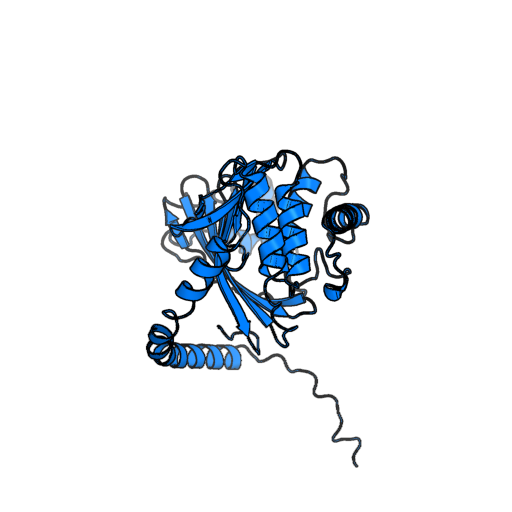28 C C . ASP A 1 283 ? -10.635 9.370 -2.120 1.00 97.19 283 ASP A C 1
ATOM 2130 O O . ASP A 1 283 ? -11.728 9.929 -2.291 1.00 97.19 283 ASP A O 1
ATOM 2134 N N . HIS A 1 284 ? -9.612 9.602 -2.945 1.00 94.38 284 HIS A N 1
ATOM 2135 C CA . HIS A 1 284 ? -9.683 10.554 -4.061 1.00 94.38 284 HIS A CA 1
ATOM 21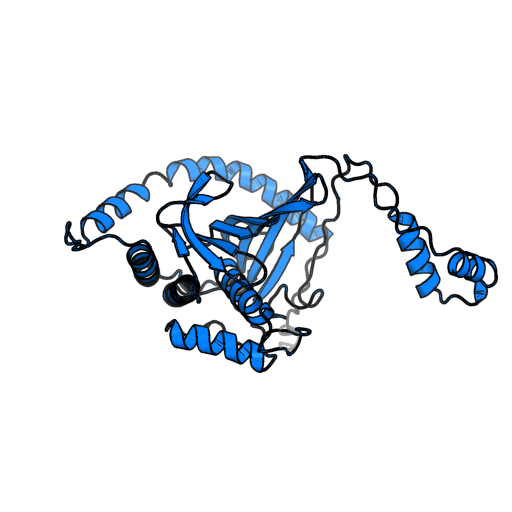36 C C . HIS A 1 284 ? -10.692 10.176 -5.158 1.00 94.38 284 HIS A C 1
ATOM 2138 O O . HIS A 1 284 ? -10.996 10.984 -6.040 1.00 94.38 284 HIS A O 1
ATOM 2144 N N . ARG A 1 285 ? -11.245 8.959 -5.132 1.00 94.94 285 ARG A N 1
ATOM 2145 C CA . ARG A 1 285 ? -12.301 8.499 -6.048 1.00 94.94 285 ARG A CA 1
ATOM 2146 C C . ARG A 1 285 ? -13.693 8.587 -5.424 1.00 94.94 285 ARG A C 1
ATOM 2148 O O . ARG A 1 285 ? -14.670 8.273 -6.104 1.00 94.94 285 ARG A O 1
ATOM 2155 N N . GLY A 1 286 ? -13.800 9.025 -4.171 1.00 97.00 286 GLY A N 1
ATOM 2156 C CA . GLY A 1 286 ? -15.053 9.120 -3.433 1.00 97.00 286 GLY A CA 1
ATOM 2157 C C . GLY A 1 286 ? -15.544 7.791 -2.854 1.00 97.00 286 GLY A C 1
ATOM 2158 O O . GLY A 1 286 ? -16.699 7.729 -2.425 1.00 97.00 286 GLY A O 1
ATOM 2159 N N . ARG A 1 287 ? -14.714 6.737 -2.853 1.00 96.69 287 ARG A N 1
ATOM 2160 C CA . ARG A 1 287 ? -15.029 5.451 -2.217 1.00 96.69 287 ARG A CA 1
ATOM 2161 C C . ARG A 1 287 ? -14.952 5.622 -0.706 1.00 96.69 287 ARG A C 1
ATOM 2163 O O . ARG A 1 287 ? -13.964 6.145 -0.200 1.00 96.69 287 ARG A O 1
ATOM 2170 N N . GLU A 1 288 ? -15.994 5.187 -0.007 1.00 97.19 288 GLU A N 1
ATOM 2171 C CA . GLU A 1 288 ? -16.012 5.181 1.457 1.00 97.19 288 GLU A CA 1
ATOM 2172 C C . GLU A 1 288 ? -14.999 4.162 1.989 1.00 97.19 288 GLU A C 1
ATOM 2174 O O . GLU A 1 288 ? -14.893 3.040 1.486 1.00 97.19 288 GLU A O 1
ATOM 2179 N N . GLY A 1 289 ? -14.277 4.560 3.027 1.00 95.38 289 GLY A N 1
ATOM 2180 C CA . GLY A 1 289 ? -13.234 3.782 3.665 1.00 95.38 289 GLY A CA 1
ATOM 2181 C C . GLY A 1 289 ? -13.120 4.077 5.155 1.00 95.38 289 GLY A C 1
ATOM 2182 O O . GLY A 1 289 ? -13.695 5.033 5.680 1.00 95.38 289 GLY A O 1
ATOM 2183 N N . ARG A 1 290 ? -12.338 3.241 5.834 1.00 94.62 290 ARG A N 1
ATOM 2184 C CA . ARG A 1 290 ? -11.837 3.499 7.189 1.00 94.62 290 ARG A CA 1
ATOM 2185 C C . ARG A 1 290 ? -10.377 3.878 7.081 1.00 94.62 290 ARG A C 1
ATOM 2187 O O . ARG A 1 290 ? -9.653 3.241 6.320 1.00 94.62 290 ARG A O 1
ATOM 2194 N N . GLY A 1 291 ? -9.955 4.906 7.801 1.00 95.75 291 GLY A N 1
ATOM 2195 C CA . GLY A 1 291 ? -8.612 5.441 7.635 1.00 95.75 291 GLY A CA 1
ATOM 2196 C C . GLY A 1 291 ? -7.800 5.495 8.912 1.00 95.75 291 GLY A C 1
ATOM 2197 O O . GLY A 1 291 ? -8.318 5.331 10.014 1.00 95.75 291 GLY A O 1
ATOM 2198 N N . VAL A 1 292 ? -6.519 5.772 8.743 1.00 96.88 292 VAL A N 1
ATOM 2199 C CA . VAL A 1 292 ? -5.603 6.135 9.816 1.00 96.88 292 VAL A CA 1
ATOM 2200 C C . VAL A 1 292 ? -4.637 7.195 9.297 1.00 96.88 292 VAL A C 1
ATOM 2202 O O . VAL A 1 292 ? -4.096 7.060 8.201 1.00 96.88 292 VAL A O 1
ATOM 2205 N N . ASP A 1 293 ? -4.446 8.256 10.073 1.00 97.62 293 ASP A N 1
ATOM 2206 C CA . ASP A 1 293 ? -3.401 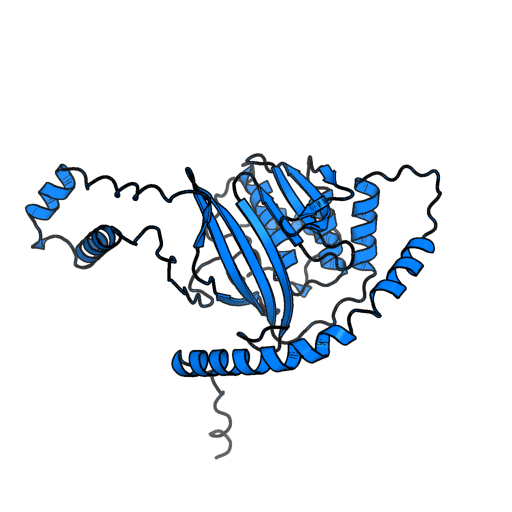9.256 9.855 1.00 97.62 293 ASP A CA 1
ATOM 2207 C C . ASP A 1 293 ? -2.187 8.885 10.717 1.00 97.62 293 ASP A C 1
ATOM 2209 O O . ASP A 1 293 ? -2.310 8.762 11.932 1.00 97.62 293 ASP A O 1
ATOM 2213 N N . ILE A 1 294 ? -1.021 8.680 10.107 1.00 95.81 294 ILE A N 1
ATOM 2214 C CA . ILE A 1 294 ? 0.189 8.156 10.754 1.00 95.81 294 ILE A CA 1
ATOM 2215 C C . ILE A 1 294 ? 1.308 9.204 10.670 1.00 95.81 294 ILE A C 1
ATOM 2217 O O . ILE A 1 294 ? 1.787 9.503 9.571 1.00 95.81 294 ILE A O 1
ATOM 2221 N N . PRO A 1 295 ? 1.774 9.769 11.798 1.00 94.38 295 PRO A N 1
ATOM 2222 C CA . PRO A 1 295 ? 2.903 10.688 11.796 1.00 94.38 295 PRO A CA 1
ATOM 2223 C C . PRO A 1 295 ? 4.219 9.914 11.648 1.00 94.38 295 PRO A C 1
ATOM 2225 O O . PRO A 1 295 ? 4.621 9.141 12.512 1.00 94.38 295 PRO A O 1
ATOM 2228 N N . THR A 1 296 ? 4.939 10.165 10.558 1.00 87.69 296 THR A N 1
ATOM 2229 C CA . THR A 1 296 ? 6.208 9.476 10.242 1.00 87.69 296 THR A CA 1
ATOM 2230 C C . THR A 1 296 ? 7.444 10.305 10.601 1.00 87.69 296 THR A C 1
ATOM 2232 O O . THR A 1 296 ? 8.574 9.896 10.365 1.00 87.69 296 THR A O 1
ATOM 2235 N N . GLY A 1 297 ? 7.252 11.506 11.153 1.00 87.56 297 GLY A N 1
ATOM 2236 C CA . GLY A 1 297 ? 8.319 12.473 11.441 1.00 87.56 297 GLY A CA 1
ATOM 2237 C C . GLY A 1 297 ? 8.739 13.323 10.237 1.00 87.56 297 GLY A C 1
ATOM 2238 O O . GLY A 1 297 ? 9.238 14.426 10.436 1.00 87.56 297 GLY A O 1
ATOM 2239 N N . ARG A 1 298 ? 8.484 12.863 9.004 1.00 87.19 298 ARG A N 1
ATOM 2240 C CA . ARG A 1 298 ? 8.616 13.676 7.778 1.00 87.19 298 ARG A CA 1
ATOM 2241 C C . ARG A 1 298 ? 7.298 14.326 7.357 1.00 87.19 298 ARG A C 1
ATOM 2243 O O . ARG A 1 298 ? 7.277 15.477 6.941 1.00 87.19 298 ARG A O 1
ATOM 2250 N N . ALA A 1 299 ? 6.206 13.582 7.496 1.00 92.06 299 ALA A N 1
ATOM 2251 C CA . ALA A 1 299 ? 4.863 13.970 7.103 1.00 92.06 299 ALA A CA 1
ATOM 2252 C C . ALA A 1 299 ? 3.832 13.123 7.862 1.00 92.06 299 ALA A C 1
ATOM 2254 O O . ALA A 1 299 ? 4.174 12.131 8.513 1.00 92.06 299 ALA A O 1
ATOM 2255 N N . THR A 1 300 ? 2.561 13.506 7.767 1.00 95.69 300 THR A N 1
ATOM 2256 C CA . THR A 1 300 ? 1.460 12.613 8.140 1.00 95.69 300 THR A CA 1
ATOM 2257 C C . THR A 1 300 ? 1.046 11.837 6.901 1.00 95.69 300 THR A C 1
ATOM 2259 O O . THR A 1 300 ? 0.675 12.450 5.901 1.00 95.69 300 THR A O 1
ATOM 2262 N N . VAL A 1 301 ? 1.128 10.512 6.974 1.00 96.88 301 VAL A N 1
ATOM 2263 C CA . VAL A 1 301 ? 0.657 9.615 5.920 1.00 96.88 301 VAL A CA 1
ATOM 2264 C C . VAL A 1 301 ? -0.746 9.160 6.278 1.00 96.88 301 VAL A C 1
ATOM 2266 O O . VAL A 1 301 ? -0.961 8.585 7.341 1.00 96.88 301 VAL A O 1
ATOM 2269 N N . ARG A 1 302 ? -1.700 9.403 5.391 1.00 98.19 302 ARG A N 1
ATOM 2270 C CA . ARG A 1 302 ? -3.051 8.863 5.495 1.00 98.19 302 ARG A CA 1
ATOM 2271 C C . ARG A 1 302 ? -3.116 7.532 4.775 1.00 98.19 302 ARG A C 1
ATOM 2273 O O . ARG A 1 302 ? -2.649 7.433 3.648 1.00 98.19 302 ARG A O 1
ATOM 2280 N N . VAL A 1 303 ? -3.746 6.544 5.391 1.00 97.88 303 VAL A N 1
ATOM 2281 C CA . VAL A 1 303 ? -3.993 5.224 4.802 1.00 97.88 303 VAL A CA 1
ATOM 2282 C C . VAL A 1 303 ? -5.483 4.933 4.902 1.00 97.88 303 VAL A C 1
ATOM 2284 O O . VAL A 1 303 ? -6.068 5.154 5.958 1.00 97.88 303 VAL A O 1
ATOM 2287 N N . ILE A 1 304 ? -6.112 4.480 3.819 1.00 97.50 304 ILE A N 1
ATOM 2288 C CA . ILE A 1 304 ? -7.555 4.242 3.720 1.00 97.50 304 ILE A CA 1
ATOM 2289 C C . ILE A 1 304 ? -7.802 2.808 3.263 1.00 97.50 304 ILE A C 1
ATOM 2291 O O . ILE A 1 304 ? -7.323 2.395 2.210 1.00 97.50 304 ILE A O 1
ATOM 2295 N N . PHE A 1 305 ? -8.614 2.073 4.014 1.00 95.12 305 PHE A N 1
ATOM 2296 C CA . PHE A 1 305 ? -8.994 0.690 3.746 1.00 95.12 305 PHE A CA 1
ATOM 2297 C C . PHE A 1 305 ? -10.470 0.562 3.385 1.00 95.12 305 PHE A C 1
ATOM 2299 O O . PHE A 1 305 ? -11.329 1.280 3.902 1.00 95.12 305 PHE A O 1
ATOM 2306 N N . SER A 1 306 ? -10.767 -0.426 2.548 1.00 93.25 306 SER A N 1
ATOM 2307 C CA . SER A 1 306 ? -12.123 -0.884 2.272 1.00 93.25 306 SER A CA 1
ATOM 2308 C C . SER A 1 306 ? -12.730 -1.474 3.547 1.00 93.25 306 SER A C 1
ATOM 2310 O O . SER A 1 306 ? -12.139 -2.395 4.117 1.00 93.25 306 SER A O 1
ATOM 2312 N N . PRO A 1 307 ? -13.908 -1.016 4.004 1.00 88.19 307 PRO A N 1
ATOM 2313 C CA . PRO A 1 307 ? -14.553 -1.593 5.180 1.00 88.19 307 PRO A CA 1
ATOM 2314 C C . PRO A 1 307 ? -15.018 -3.035 4.934 1.00 88.19 307 PRO A C 1
ATOM 2316 O O . PRO A 1 307 ? -15.158 -3.796 5.888 1.00 88.19 307 PRO A O 1
ATOM 2319 N N . ASP A 1 308 ? -15.233 -3.403 3.667 1.00 86.94 308 ASP A N 1
ATOM 2320 C CA . ASP A 1 308 ? -15.837 -4.677 3.278 1.00 86.94 308 ASP A CA 1
ATOM 2321 C C . ASP A 1 308 ? -14.808 -5.762 2.975 1.00 86.94 308 ASP A C 1
ATOM 2323 O O . ASP A 1 308 ? -15.113 -6.942 3.090 1.00 86.94 308 ASP A O 1
ATOM 2327 N N . THR A 1 309 ? -13.604 -5.385 2.550 1.00 86.88 309 THR A N 1
ATOM 2328 C CA . THR A 1 309 ? -12.567 -6.337 2.109 1.00 86.88 309 THR A CA 1
ATOM 2329 C C . THR A 1 309 ? -11.231 -6.124 2.802 1.00 86.88 309 THR A C 1
ATOM 2331 O O . THR A 1 309 ? -10.284 -6.869 2.560 1.00 86.88 309 THR A O 1
ATOM 2334 N N . SER A 1 310 ? -11.119 -5.055 3.595 1.00 89.25 310 SER A N 1
ATOM 2335 C CA . SER A 1 310 ? -9.872 -4.600 4.212 1.00 89.25 310 SER A CA 1
ATOM 2336 C C . SER A 1 310 ? -8.756 -4.302 3.206 1.00 89.25 310 SER A C 1
ATOM 2338 O O . SER A 1 310 ? -7.606 -4.114 3.594 1.00 89.25 310 SER A O 1
ATOM 2340 N N . GLU A 1 311 ? -9.062 -4.263 1.906 1.00 91.88 311 GLU A N 1
ATOM 2341 C CA . GLU A 1 311 ? -8.111 -3.906 0.856 1.00 91.88 311 GLU A CA 1
ATOM 2342 C C . GLU A 1 311 ? -7.693 -2.446 0.992 1.00 91.88 311 GLU A C 1
ATOM 2344 O O . GLU A 1 311 ? -8.522 -1.588 1.308 1.00 91.88 311 GLU A O 1
ATOM 2349 N N . LEU A 1 312 ? -6.419 -2.160 0.732 1.00 95.00 312 LEU A N 1
ATOM 2350 C CA . LEU A 1 312 ? -5.921 -0.792 0.700 1.00 95.00 312 LEU A CA 1
ATOM 2351 C C . LEU A 1 312 ? -6.588 -0.046 -0.464 1.00 95.00 312 LEU A C 1
ATOM 2353 O O . LEU A 1 312 ? -6.455 -0.437 -1.616 1.00 95.00 312 LEU A O 1
ATOM 2357 N N . LEU A 1 313 ? -7.341 1.011 -0.179 1.00 96.56 313 LEU A N 1
ATOM 2358 C CA . LEU A 1 313 ? -7.964 1.850 -1.204 1.00 96.56 313 LEU A CA 1
ATOM 2359 C C . LEU A 1 313 ? -7.026 2.966 -1.637 1.00 96.56 313 LEU A C 1
ATOM 2361 O O . LEU A 1 313 ? -6.925 3.247 -2.832 1.00 96.56 313 LEU A O 1
ATOM 2365 N N . GLU A 1 314 ? -6.359 3.589 -0.670 1.00 97.94 314 GLU A N 1
ATOM 2366 C CA . GLU A 1 314 ? -5.485 4.730 -0.896 1.00 97.94 314 GLU A CA 1
ATOM 2367 C C . GLU A 1 314 ? -4.465 4.871 0.230 1.00 97.94 314 GLU A C 1
ATOM 2369 O O . GLU A 1 314 ? -4.779 4.609 1.391 1.00 97.94 314 GLU A O 1
ATOM 2374 N N . TRP A 1 315 ? -3.266 5.336 -0.099 1.00 97.75 315 TRP A N 1
ATOM 2375 C CA . TRP A 1 315 ? -2.435 6.041 0.868 1.00 97.75 315 TRP A CA 1
ATOM 2376 C C . TRP A 1 315 ? -1.973 7.375 0.281 1.00 97.75 315 TRP A C 1
ATOM 2378 O O . TRP A 1 315 ? -1.893 7.529 -0.936 1.00 97.75 315 TRP A O 1
ATOM 2388 N N . SER A 1 316 ? -1.722 8.364 1.130 1.00 97.50 316 SER A N 1
ATOM 2389 C CA . SER A 1 316 ? -1.324 9.698 0.682 1.00 97.50 316 SER A CA 1
ATOM 2390 C C . SER A 1 316 ? -0.485 10.427 1.715 1.00 97.50 316 SER A C 1
ATOM 2392 O O . SER A 1 316 ? -0.718 10.291 2.916 1.00 97.50 316 SER A O 1
ATOM 2394 N N . GLU A 1 317 ? 0.399 11.290 1.247 1.00 96.12 317 GLU A N 1
ATOM 2395 C CA . GLU A 1 317 ? 1.116 12.283 2.039 1.00 96.12 317 GLU A CA 1
ATOM 2396 C C . GLU A 1 317 ? 1.119 13.637 1.298 1.00 96.12 317 GLU A C 1
ATOM 2398 O O . GLU A 1 317 ? 0.589 13.734 0.189 1.00 96.12 317 GLU A O 1
ATOM 2403 N N . PRO A 1 318 ? 1.630 14.734 1.885 1.00 96.00 318 PRO A N 1
ATOM 2404 C CA . PRO A 1 318 ? 1.648 16.026 1.208 1.00 96.00 318 PRO A CA 1
ATOM 2405 C C . PRO A 1 318 ? 2.349 15.959 -0.158 1.00 96.00 318 PRO A C 1
ATOM 2407 O O . PRO A 1 318 ? 3.553 15.736 -0.235 1.00 96.00 318 PRO A O 1
ATOM 2410 N N . GLY A 1 319 ? 1.579 16.200 -1.221 1.00 94.50 319 GLY A N 1
ATOM 2411 C CA . GLY A 1 319 ? 2.052 16.203 -2.606 1.00 94.50 319 GLY A CA 1
ATOM 2412 C C . GLY A 1 319 ? 2.084 14.833 -3.288 1.00 94.50 319 GLY A C 1
ATOM 2413 O O . GLY A 1 319 ? 2.540 14.752 -4.425 1.00 94.50 319 GLY A O 1
ATOM 2414 N N . GLU A 1 320 ? 1.604 13.768 -2.644 1.00 95.62 320 GLU A N 1
ATOM 2415 C CA . GLU A 1 320 ? 1.612 12.419 -3.212 1.00 95.62 320 GLU A CA 1
ATOM 2416 C C . GLU A 1 320 ? 0.386 11.606 -2.770 1.00 95.62 320 GLU A C 1
ATOM 2418 O O . GLU A 1 320 ? 0.060 11.517 -1.587 1.00 95.62 320 GLU A O 1
ATOM 2423 N N . VAL A 1 321 ? -0.312 11.001 -3.730 1.00 97.25 321 VAL A N 1
ATOM 2424 C CA . VAL A 1 321 ? -1.508 10.183 -3.501 1.00 97.25 321 VAL A CA 1
ATOM 2425 C C . VAL A 1 321 ? -1.420 8.923 -4.341 1.00 97.25 321 VAL A C 1
ATOM 2427 O O . VAL A 1 321 ? -1.279 8.993 -5.555 1.00 97.25 321 VAL A O 1
ATOM 2430 N N . HIS A 1 322 ? -1.589 7.774 -3.708 1.00 96.94 322 HIS A N 1
ATOM 2431 C CA . HIS A 1 322 ? -1.557 6.458 -4.323 1.00 96.94 322 HIS A CA 1
ATOM 2432 C C . HIS A 1 322 ? -2.921 5.796 -4.166 1.00 96.94 322 HIS A C 1
ATOM 2434 O O . HIS A 1 322 ? -3.269 5.327 -3.084 1.00 96.94 322 HIS A O 1
ATOM 2440 N N . THR A 1 323 ? -3.716 5.760 -5.235 1.00 97.12 323 THR A N 1
ATOM 2441 C CA . THR A 1 323 ? -5.064 5.184 -5.231 1.00 97.12 323 THR A CA 1
ATOM 2442 C C . THR A 1 323 ? -5.089 3.829 -5.942 1.00 97.12 323 THR A C 1
ATOM 2444 O O . THR A 1 323 ? -4.885 3.737 -7.156 1.00 97.12 323 THR A O 1
ATOM 2447 N N . TYR A 1 324 ? -5.473 2.772 -5.231 1.00 96.00 324 TYR A N 1
ATOM 2448 C CA . TYR A 1 324 ? -5.576 1.418 -5.778 1.00 96.00 324 TYR A CA 1
ATOM 2449 C C . TYR A 1 324 ? -6.963 1.164 -6.351 1.00 96.00 324 TYR A C 1
ATOM 2451 O O . TYR A 1 324 ? -7.972 1.168 -5.645 1.00 96.00 324 TYR A O 1
ATOM 2459 N N . LEU A 1 325 ? -7.032 0.955 -7.661 1.00 92.75 325 LEU A N 1
ATOM 2460 C CA . LEU A 1 325 ? -8.279 0.873 -8.417 1.00 92.75 325 LEU A CA 1
ATOM 2461 C C . LEU A 1 325 ? -8.813 -0.548 -8.547 1.00 92.75 325 LEU A C 1
ATOM 2463 O O . LEU A 1 325 ? -10.025 -0.737 -8.659 1.00 92.75 325 LEU A O 1
ATOM 2467 N N . GLN A 1 326 ? -7.921 -1.532 -8.618 1.00 90.25 326 GLN A N 1
ATOM 2468 C CA . GLN A 1 326 ? -8.303 -2.907 -8.894 1.00 90.25 326 GLN A CA 1
ATOM 2469 C C . GLN A 1 326 ? -7.333 -3.879 -8.238 1.00 90.25 326 GLN A C 1
ATOM 2471 O O . GLN A 1 326 ? -6.121 -3.701 -8.313 1.00 90.25 326 GLN A O 1
ATOM 2476 N N . PHE A 1 327 ? -7.911 -4.931 -7.672 1.00 89.75 327 PHE A N 1
ATOM 2477 C CA . PHE A 1 327 ? -7.215 -6.065 -7.092 1.00 89.75 327 PHE A CA 1
ATOM 2478 C C . PHE A 1 327 ? -7.773 -7.352 -7.684 1.00 89.75 327 PHE A C 1
ATOM 2480 O O . PHE A 1 327 ? -8.948 -7.417 -8.061 1.00 89.75 327 PHE A O 1
ATOM 2487 N N . GLY A 1 328 ? -6.955 -8.393 -7.740 1.00 88.62 328 GLY A N 1
ATOM 2488 C CA . GLY A 1 328 ? -7.446 -9.739 -7.993 1.00 88.62 328 GLY A CA 1
ATOM 2489 C C . GLY A 1 328 ? -6.331 -10.745 -8.187 1.00 88.62 328 GLY A C 1
ATOM 2490 O O . GLY A 1 328 ? -5.154 -10.420 -8.083 1.00 88.62 328 GLY A O 1
ATOM 2491 N N . HIS A 1 329 ? -6.720 -11.977 -8.482 1.00 89.88 329 HIS A N 1
ATOM 2492 C CA . HIS A 1 329 ? -5.789 -13.059 -8.779 1.00 89.88 329 HIS A CA 1
ATOM 2493 C C . HIS A 1 329 ? -5.957 -13.461 -10.235 1.00 89.88 329 HIS A C 1
ATOM 2495 O O . HIS A 1 329 ? -7.082 -13.586 -10.729 1.00 89.88 329 HIS A O 1
ATOM 2501 N N . VAL A 1 330 ? -4.837 -13.642 -10.919 1.00 90.44 330 VAL A N 1
ATOM 2502 C CA . VAL A 1 330 ? -4.789 -14.025 -12.327 1.00 90.44 330 VAL A CA 1
ATOM 2503 C C . VAL A 1 330 ? -3.807 -15.172 -12.522 1.00 90.44 330 VAL A C 1
ATOM 2505 O O . VAL A 1 330 ? -2.889 -15.355 -11.723 1.00 90.44 330 VAL A O 1
ATOM 2508 N N . ALA A 1 331 ? -4.000 -15.970 -13.571 1.00 89.25 331 ALA A N 1
ATOM 2509 C CA . ALA A 1 331 ? -3.183 -17.163 -13.776 1.00 89.25 331 ALA A CA 1
ATOM 2510 C C . ALA A 1 331 ? -1.787 -16.816 -14.311 1.00 89.25 331 ALA A C 1
ATOM 2512 O O . ALA A 1 331 ? -0.823 -17.522 -14.024 1.00 89.25 331 ALA A O 1
ATOM 2513 N N . SER A 1 332 ? -1.671 -15.727 -15.077 1.00 85.62 332 SER A N 1
ATOM 2514 C CA . SER A 1 332 ? -0.422 -15.324 -15.728 1.00 85.62 332 SER A CA 1
ATOM 2515 C C . SER A 1 332 ? -0.234 -13.808 -15.788 1.00 85.62 332 SER A C 1
ATOM 2517 O O . SER A 1 332 ? -1.206 -13.054 -15.872 1.00 85.62 332 SER A O 1
ATOM 2519 N N . ILE A 1 333 ? 1.026 -13.367 -15.838 1.00 79.62 333 ILE A N 1
ATOM 2520 C CA . ILE A 1 333 ? 1.404 -11.965 -16.069 1.00 79.62 333 ILE A CA 1
ATOM 2521 C C . ILE A 1 333 ? 0.727 -11.425 -17.339 1.00 79.62 333 ILE A C 1
ATOM 2523 O O . ILE A 1 333 ? 0.742 -12.060 -18.394 1.00 79.62 333 ILE A O 1
ATOM 2527 N N . GLY A 1 334 ? 0.154 -10.224 -17.241 1.00 82.75 334 GLY A N 1
ATOM 2528 C CA . GLY A 1 334 ? -0.544 -9.539 -18.334 1.00 82.75 334 GLY A CA 1
ATOM 2529 C C . GLY A 1 334 ? -2.052 -9.802 -18.392 1.00 82.75 334 GLY A C 1
ATOM 2530 O O . GLY A 1 334 ? -2.765 -9.103 -19.117 1.00 82.75 334 GLY A O 1
ATOM 2531 N N . GLU A 1 335 ? -2.569 -10.765 -17.625 1.00 88.06 335 GLU A N 1
ATOM 2532 C CA . GLU A 1 335 ? -4.012 -10.916 -17.425 1.00 88.06 335 GLU A CA 1
ATOM 2533 C C . GLU A 1 335 ? -4.554 -9.861 -16.451 1.00 88.06 335 GLU A C 1
ATOM 2535 O O . GLU A 1 335 ? -3.836 -9.348 -15.599 1.00 88.06 335 GLU A O 1
ATOM 2540 N N . ARG A 1 336 ? -5.844 -9.534 -16.565 1.00 90.75 336 ARG A N 1
ATOM 2541 C CA . ARG A 1 336 ? -6.551 -8.635 -15.642 1.00 90.75 336 ARG A CA 1
ATOM 2542 C C . ARG A 1 336 ? -7.814 -9.342 -15.125 1.00 90.75 336 ARG A C 1
ATOM 2544 O O . ARG A 1 336 ? -8.424 -10.062 -15.925 1.00 90.75 336 ARG A O 1
ATOM 2551 N N . PRO A 1 337 ? -8.201 -9.151 -13.850 1.00 86.50 337 PRO A N 1
ATOM 2552 C CA . PRO A 1 337 ? -9.339 -9.844 -13.243 1.00 86.50 337 PRO A CA 1
ATOM 2553 C C . PRO A 1 337 ? -10.685 -9.551 -13.932 1.00 86.50 337 PRO A C 1
ATOM 2555 O O . PRO A 1 337 ? -10.893 -8.404 -14.403 1.00 86.50 337 PRO A O 1
#

Radius of gyration: 24.05 Å; Cα contacts (8 Å, |Δi|>4): 495; chains: 1; bounding box: 68×70×56 Å

pLDDT: mean 72.3, std 19.44, range [37.19, 98.19]

Foldseek 3Di:
DVVVVVDDPPPDDDDPVVVVVVLVVQVVVVVVVVVVVVPPVPPPVVVVVVVVVPPPDPPPPPDDLLVLLLVLLVVLLVPAWDPLDAAWKWWKKWKWFDDDFWIKIWIKIWTAGQLLFTWMWTAFIAIPGGFDPQDPLPPPPPVVVVVVCVVCVPPQDPVNVVVVVVSVVVRDDDSRDGNGDGDTDHPPNDQPRRCNAQPVPPNQVPQDLALVVNLVVSLVCVCVCVGDDDDDNPSPDLVSLVSSVVVLLCCLRTHSHTSSNLSSSSNNQCPAVPKDWANWDAAPVRDIFTWIFHCSVVWTKIWTADSVNRHTQWIDTVRMIMGIDDIDGDRYHPDGD

Secondary structure (DSSP, 8-state):
--TTS------PPPPHHHHHHHHHHHHHHHHHHHHHHTTTTTTHHHHHHHHHTTS---TTS---HHHHHHHHHHHHHHSPPPP--SSEEEEEEEEEEEETTEEEEEEEEEEE-TTS-EEEEE--BEEEEE-PPS--------HHHHHHHHH-TTTS-HHHHHHHHHHHHTS---TT--B---EEEPTTSSTTSSSSSSSTTS-GGG--SSHHHHHHHHHHHHHTTSS-SS----TTSHHHHHHHHHHHHHHHHHS---HHHHHHHHHHHHSSTT-EEEEEEE-TT--EEEEEEEE-SS-EEEEEE-TTT--EEEEEETTEEEEEEEEEEESSTT---